Protein 1PZM (pdb70)

Structure (mmCIF, N/CA/C/O backbone):
data_1PZM
#
_entry.id   1PZM
#
_cell.length_a   58.104
_cell.length_b   85.443
_cell.length_c   87.598
_cell.angle_alpha   90.00
_cell.angle_beta   90.00
_cell.angle_gamma   90.00
#
_symmetry.space_group_name_H-M   'P 21 21 21'
#
loop_
_entity.id
_entity.type
_entity.pdbx_description
1 polymer 'hypoxanthine-guanine phosphoribosyltransferase'
2 non-polymer "GUANOSINE-5'-MONOPHOSPHATE"
3 water water
#
loop_
_atom_site.group_PDB
_atom_site.id
_atom_site.type_symbol
_atom_site.label_atom_id
_atom_site.label_alt_id
_atom_site.label_comp_id
_atom_site.label_asym_id
_atom_site.label_entity_id
_atom_site.label_seq_id
_atom_site.pdbx_PDB_ins_code
_atom_site.Cartn_x
_atom_site.Cartn_y
_atom_site.Cartn_z
_atom_site.occupancy
_atom_site.B_iso_or_equiv
_atom_site.auth_seq_id
_atom_site.auth_comp_id
_atom_site.auth_asym_id
_atom_site.auth_atom_id
_atom_site.pdbx_PDB_model_num
ATOM 1 N N . TYR A 1 20 ? -20.084 41.350 24.808 1.00 57.82 20 TYR A N 1
ATOM 2 C CA . TYR A 1 20 ? -19.577 41.441 26.207 1.00 57.34 20 TYR A CA 1
ATOM 3 C C . TYR A 1 20 ? -20.661 42.129 27.116 1.00 58.96 20 TYR A C 1
ATOM 4 O O . TYR A 1 20 ? -20.822 43.340 27.048 1.00 60.44 20 TYR A O 1
ATOM 13 N N . PRO A 1 21 ? -21.426 41.364 27.922 1.00 60.27 21 PRO A N 1
ATOM 14 C CA . PRO A 1 21 ? -22.627 41.892 28.633 1.00 61.75 21 PRO A CA 1
ATOM 15 C C . PRO A 1 21 ? -22.509 43.097 29.641 1.00 61.77 21 PRO A C 1
ATOM 16 O O . PRO A 1 21 ? -23.476 43.861 29.775 1.00 62.74 21 PRO A O 1
ATOM 20 N N . MET A 1 22 ? -21.372 43.235 30.326 1.00 59.98 22 MET A N 1
ATOM 21 C CA . MET A 1 22 ? -21.118 44.290 31.303 1.00 59.81 22 MET A CA 1
ATOM 22 C C . MET A 1 22 ? -20.588 45.593 30.665 1.00 59.15 22 MET A C 1
ATOM 23 O O . MET A 1 22 ? -20.511 46.641 31.328 1.00 59.71 22 MET A O 1
ATOM 28 N N . SER A 1 23 ? -20.220 45.532 29.384 1.00 57.49 23 SER A N 1
ATOM 29 C CA . SER A 1 23 ? -19.639 46.704 28.706 1.00 56.11 23 SER A CA 1
ATOM 30 C C . SER A 1 23 ? -20.632 47.705 28.112 1.00 55.60 23 SER A C 1
ATOM 31 O O . SER A 1 23 ? -21.384 47.353 27.202 1.00 56.46 23 SER A O 1
ATOM 34 N N . ALA A 1 24 ? -20.580 48.955 28.560 1.00 54.13 24 ALA A N 1
ATOM 35 C CA . ALA A 1 24 ? -21.351 50.038 27.919 1.00 53.21 24 ALA A CA 1
ATOM 36 C C . ALA A 1 24 ? -20.920 50.220 26.456 1.00 50.71 24 ALA A C 1
ATOM 37 O O . ALA A 1 24 ? -21.748 50.520 25.589 1.00 51.59 24 ALA A O 1
ATOM 39 N N . ARG A 1 25 ? -19.624 50.026 26.188 1.00 46.32 25 ARG A N 1
ATOM 40 C CA . ARG A 1 25 ? -19.105 50.144 24.828 1.00 42.22 25 ARG A CA 1
ATOM 41 C C . ARG A 1 25 ? -17.685 49.673 24.705 1.00 37.46 25 ARG A C 1
ATOM 42 O O . ARG A 1 25 ? -16.892 49.786 25.623 1.00 35.18 25 ARG A O 1
ATOM 50 N N . THR A 1 26 ? -17.388 49.142 23.530 1.00 34.64 26 THR A N 1
ATOM 51 C CA . THR A 1 26 ? -16.050 48.762 23.157 1.00 31.06 26 THR A CA 1
ATOM 52 C C . THR A 1 26 ? -15.298 50.036 22.889 1.00 29.83 26 THR A C 1
ATOM 53 O O . THR A 1 26 ? -15.749 50.839 22.071 1.00 30.06 26 THR A O 1
ATOM 57 N N . LEU A 1 27 ? -14.166 50.219 23.564 1.00 26.05 27 LEU A N 1
ATOM 58 C CA . LEU A 1 27 ? -13.377 51.419 23.396 1.00 25.53 27 LEU A CA 1
ATOM 59 C C . LEU A 1 27 ? -12.308 51.116 22.320 1.00 25.41 27 LEU A C 1
ATOM 60 O O . LEU A 1 27 ? -12.157 51.888 21.384 1.00 22.57 27 LEU A O 1
ATOM 65 N N . VAL A 1 28 ? -11.617 49.955 22.433 1.00 23.28 28 VAL A N 1
ATOM 66 C CA . VAL A 1 28 ? -10.573 49.598 21.468 1.00 22.33 28 VAL A CA 1
ATOM 67 C C . VAL A 1 28 ? -10.663 48.097 21.241 1.00 23.50 28 VAL A C 1
ATOM 68 O O . VAL A 1 28 ? -10.685 47.341 22.223 1.00 20.51 28 VAL A O 1
ATOM 72 N N . THR A 1 29 ? -10.723 47.671 19.965 1.00 21.71 29 THR A N 1
ATOM 73 C CA . THR A 1 29 ? -10.792 46.273 19.711 1.00 24.00 29 THR A CA 1
ATOM 74 C C . THR A 1 29 ? -9.391 45.700 19.845 1.00 22.68 29 THR A C 1
ATOM 75 O O . THR A 1 29 ? -8.339 46.430 19.775 1.00 21.72 29 THR A O 1
ATOM 79 N N . GLN A 1 30 ? -9.408 44.410 20.073 1.00 20.27 30 GLN A N 1
ATOM 80 C CA . GLN A 1 30 ? -8.203 43.590 20.026 1.00 21.06 30 GLN A CA 1
ATOM 81 C C . GLN A 1 30 ? -7.281 43.877 18.782 1.00 20.94 30 GLN A C 1
ATOM 82 O O . GLN A 1 30 ? -6.035 44.104 18.920 1.00 18.65 30 GLN A O 1
ATOM 88 N N . GLU A 1 31 ? -7.904 43.879 17.599 1.00 20.20 31 GLU A N 1
ATOM 89 C CA . GLU A 1 31 ? -7.191 44.148 16.338 1.00 21.46 31 GLU A CA 1
ATOM 90 C C . GLU A 1 31 ? -6.504 45.530 16.392 1.00 22.34 31 GLU A C 1
ATOM 91 O O . GLU A 1 31 ? -5.363 45.702 15.924 1.00 23.53 31 GLU A O 1
ATOM 98 N N . GLN A 1 32 ? -7.234 46.531 16.895 1.00 22.07 32 GLN A N 1
ATOM 99 C CA . GLN A 1 32 ? -6.720 47.906 16.945 1.00 21.90 32 GLN A CA 1
ATOM 100 C C . GLN A 1 32 ? -5.557 47.972 17.970 1.00 20.20 32 GLN A C 1
ATOM 101 O O . GLN A 1 32 ? -4.584 48.727 17.783 1.00 21.11 32 GLN A O 1
ATOM 107 N N . VAL A 1 33 ? -5.685 47.235 19.075 1.00 19.50 33 VAL A N 1
ATOM 108 C CA . VAL A 1 33 ? -4.607 47.211 20.110 1.00 18.35 33 VAL A CA 1
ATOM 109 C C . VAL A 1 33 ? -3.364 46.568 19.465 1.00 18.56 33 VAL A C 1
ATOM 110 O O . VAL A 1 33 ? -2.235 47.087 19.543 1.00 18.40 33 VAL A O 1
ATOM 114 N N . TRP A 1 34 ? -3.582 45.458 18.766 1.00 17.51 34 TRP A N 1
ATOM 115 C CA . TRP A 1 34 ? -2.480 44.845 18.081 1.00 18.38 34 TRP A CA 1
ATOM 116 C C . TRP A 1 34 ? -1.800 45.696 17.002 1.00 19.98 34 TRP A C 1
ATOM 117 O O . TRP A 1 34 ? -0.569 45.754 16.983 1.00 20.22 34 TRP A O 1
ATOM 128 N N . ALA A 1 35 ? -2.577 46.353 16.144 1.00 18.46 35 ALA A N 1
ATOM 129 C CA . ALA A 1 35 ? -1.995 47.263 15.179 1.00 20.93 35 ALA A CA 1
ATOM 130 C C . ALA A 1 35 ? -1.191 48.420 15.834 1.00 20.85 35 ALA A C 1
ATOM 131 O O . ALA A 1 35 ? -0.091 48.719 15.356 1.00 20.71 35 ALA A O 1
ATOM 133 N N . ALA A 1 36 ? -1.690 49.035 16.915 1.00 20.28 36 ALA A N 1
ATOM 134 C CA . ALA A 1 36 ? -0.951 50.147 17.553 1.00 22.80 36 ALA A CA 1
ATOM 135 C C . ALA A 1 36 ? 0.341 49.585 18.259 1.00 22.13 36 ALA A C 1
ATOM 136 O O . ALA A 1 36 ? 1.410 50.214 18.269 1.00 21.57 36 ALA A O 1
ATOM 138 N N . THR A 1 37 ? 0.234 48.391 18.812 1.00 20.94 37 THR A N 1
ATOM 139 C CA . THR A 1 37 ? 1.349 47.822 19.533 1.00 20.67 37 THR A CA 1
ATOM 140 C C . THR A 1 37 ? 2.456 47.401 18.573 1.00 21.53 37 THR A C 1
ATOM 141 O O . THR A 1 37 ? 3.639 47.578 18.898 1.00 22.37 37 THR A O 1
ATOM 145 N N . ALA A 1 38 ? 2.097 46.821 17.425 1.00 21.72 38 ALA A N 1
ATOM 146 C CA . ALA A 1 38 ? 3.073 46.520 16.347 1.00 22.71 38 ALA A CA 1
ATOM 147 C C . ALA A 1 38 ? 3.878 47.733 15.885 1.00 24.65 38 ALA A C 1
ATOM 148 O O . ALA A 1 38 ? 5.109 47.647 15.685 1.00 25.79 38 ALA A O 1
ATOM 150 N N . LYS A 1 39 ? 3.183 48.860 15.685 1.00 25.54 39 LYS A N 1
ATOM 151 C CA . LYS A 1 39 ? 3.819 50.136 15.280 1.00 26.93 39 LYS A CA 1
ATOM 152 C C . LYS A 1 39 ? 4.732 50.620 16.395 1.00 26.54 39 LYS A C 1
ATOM 153 O O . LYS A 1 39 ? 5.859 51.056 16.135 1.00 26.56 39 LYS A O 1
ATOM 159 N N . CYS A 1 40 ? 4.274 50.488 17.651 1.00 25.94 40 CYS A N 1
ATOM 160 C CA . CYS A 1 40 ? 5.084 51.005 18.771 1.00 26.77 40 CYS A CA 1
ATOM 161 C C . CYS A 1 40 ? 6.343 50.118 18.884 1.00 26.21 40 CYS A C 1
ATOM 162 O O . CYS A 1 40 ? 7.446 50.604 19.081 1.00 26.28 40 CYS A O 1
ATOM 165 N N . ALA A 1 41 ? 6.178 48.813 18.715 1.00 25.24 41 ALA A N 1
ATOM 166 C CA . ALA A 1 41 ? 7.333 47.892 18.707 1.00 25.58 41 ALA A CA 1
ATOM 167 C C . ALA A 1 41 ? 8.378 48.293 17.603 1.00 26.91 41 ALA A C 1
ATOM 168 O O . ALA A 1 41 ? 9.598 48.211 17.835 1.00 25.98 41 ALA A O 1
ATOM 170 N N . LYS A 1 42 ? 7.912 48.715 16.414 1.00 27.51 42 LYS A N 1
ATOM 171 C CA . LYS A 1 42 ? 8.861 49.162 15.408 1.00 30.23 42 LYS A CA 1
ATOM 172 C C . LYS A 1 42 ? 9.607 50.435 15.856 1.00 31.06 42 LYS A C 1
ATOM 173 O O . LYS A 1 42 ? 10.802 50.626 15.541 1.00 32.14 42 LYS A O 1
ATOM 179 N N . LYS A 1 43 ? 8.896 51.320 16.547 1.00 30.58 43 LYS A N 1
ATOM 180 C CA . LYS A 1 43 ? 9.524 52.519 17.114 1.00 32.44 43 LYS A CA 1
ATOM 181 C C . LYS A 1 43 ? 10.627 52.133 18.140 1.00 31.71 43 LYS A C 1
ATOM 182 O O . LYS A 1 43 ? 11.768 52.577 18.033 1.00 32.60 43 LYS A O 1
ATOM 188 N N . ILE A 1 44 ? 10.275 51.295 19.119 1.00 29.54 44 ILE A N 1
ATOM 189 C CA . ILE A 1 44 ? 11.225 50.805 20.148 1.00 28.55 44 ILE A CA 1
ATOM 190 C C . ILE A 1 44 ? 12.513 50.264 19.523 1.00 29.31 44 ILE A C 1
ATOM 191 O O . ILE A 1 44 ? 13.619 50.622 19.930 1.00 30.15 44 ILE A O 1
ATOM 196 N N . ALA A 1 45 ? 12.343 49.428 18.507 1.00 28.42 45 ALA A N 1
ATOM 197 C CA . ALA A 1 45 ? 13.448 48.796 17.818 1.00 30.59 45 ALA A CA 1
ATOM 198 C C . ALA A 1 45 ? 14.328 49.885 17.236 1.00 32.10 45 ALA A C 1
ATOM 199 O O . ALA A 1 45 ? 15.549 49.801 17.308 1.00 33.56 45 ALA A O 1
ATOM 201 N N . ALA A 1 46 ? 13.703 50.920 16.690 1.00 32.35 46 ALA A N 1
ATOM 202 C CA . ALA A 1 46 ? 14.476 51.929 15.966 1.00 35.11 46 ALA A CA 1
ATOM 203 C C . ALA A 1 46 ? 15.211 52.747 17.014 1.00 36.26 46 ALA A C 1
ATOM 204 O O . ALA A 1 46 ? 16.382 53.092 16.826 1.00 37.90 46 ALA A O 1
ATOM 206 N N . ASP A 1 47 ? 14.528 53.013 18.133 1.00 35.19 47 ASP A N 1
ATOM 207 C CA . ASP A 1 47 ? 15.093 53.820 19.185 1.00 36.17 47 ASP A CA 1
ATOM 208 C C . ASP A 1 47 ? 16.222 53.062 19.878 1.00 37.34 47 ASP A C 1
ATOM 209 O O . ASP A 1 47 ? 17.098 53.671 20.469 1.00 39.20 47 ASP A O 1
ATOM 214 N N . TYR A 1 48 ? 16.236 51.745 19.806 1.00 37.18 48 TYR A N 1
ATOM 215 C CA . TYR A 1 48 ? 17.263 51.003 20.541 1.00 38.83 48 TYR A CA 1
ATOM 216 C C . TYR A 1 48 ? 18.393 50.449 19.659 1.00 41.50 48 TYR A C 1
ATOM 217 O O . TYR A 1 48 ? 19.319 49.785 20.165 1.00 42.65 48 TYR A O 1
ATOM 226 N N . LYS A 1 49 ? 18.277 50.645 18.349 1.00 43.01 49 LYS A N 1
ATOM 227 C CA . LYS A 1 49 ? 19.267 50.119 17.381 1.00 46.80 49 LYS A CA 1
ATOM 228 C C . LYS A 1 49 ? 20.731 50.453 17.733 1.00 49.00 49 LYS A C 1
ATOM 229 O O . LYS A 1 49 ? 21.611 49.591 17.620 1.00 49.36 49 LYS A O 1
ATOM 233 N N . ASP A 1 50 ? 20.979 51.689 18.170 1.00 49.90 50 ASP A N 1
ATOM 234 C CA . ASP A 1 50 ? 22.328 52.107 18.533 1.00 53.08 50 ASP A CA 1
ATOM 235 C C . ASP A 1 50 ? 22.826 51.527 19.858 1.00 53.63 50 ASP A C 1
ATOM 236 O O . ASP A 1 50 ? 23.972 51.763 20.235 1.00 54.95 50 ASP A O 1
ATOM 241 N N . PHE A 1 51 ? 21.972 50.799 20.576 1.00 52.52 51 PHE A N 1
ATOM 242 C CA . PHE A 1 51 ? 22.380 50.172 21.842 1.00 53.14 51 PHE A CA 1
ATOM 243 C C . PHE A 1 51 ? 23.011 48.804 21.687 1.00 53.18 51 PHE A C 1
ATOM 244 O O . PHE A 1 51 ? 23.539 48.234 22.654 1.00 53.62 51 PHE A O 1
ATOM 252 N N . HIS A 1 52 ? 22.955 48.265 20.475 1.00 52.53 52 HIS A N 1
ATOM 253 C CA . HIS A 1 52 ? 23.618 46.998 20.190 1.00 53.24 52 HIS A CA 1
ATOM 254 C C . HIS A 1 52 ? 23.111 45.813 21.022 1.00 51.19 52 HIS A C 1
ATOM 255 O O . HIS A 1 52 ? 23.911 44.917 21.361 1.00 52.85 52 HIS A O 1
ATOM 262 N N . LEU A 1 53 ? 21.814 45.792 21.333 1.00 46.96 53 LEU A N 1
ATOM 263 C CA . LEU A 1 53 ? 21.251 44.741 22.179 1.00 44.60 53 LEU A CA 1
ATOM 264 C C . LEU A 1 53 ? 21.473 43.341 21.629 1.00 44.58 53 LEU A C 1
ATOM 265 O O . LEU A 1 53 ? 21.287 43.095 20.433 1.00 44.60 53 LEU A O 1
ATOM 270 N N . THR A 1 54 ? 21.857 42.430 22.520 1.00 44.34 54 THR A N 1
ATOM 271 C CA . THR A 1 54 ? 21.970 41.000 22.220 1.00 44.49 54 THR A CA 1
ATOM 272 C C . THR A 1 54 ? 21.250 40.203 23.327 1.00 43.29 54 THR A C 1
ATOM 273 O O . THR A 1 54 ? 20.688 40.799 24.251 1.00 42.18 54 THR A O 1
ATOM 277 N N . ALA A 1 55 ? 21.286 38.871 23.257 1.00 43.66 55 ALA A N 1
ATOM 278 C CA . ALA A 1 55 ? 20.783 38.020 24.347 1.00 43.16 55 ALA A CA 1
ATOM 279 C C . ALA A 1 55 ? 21.458 38.310 25.692 1.00 44.89 55 ALA A C 1
ATOM 280 O O . ALA A 1 55 ? 20.821 38.190 26.731 1.00 45.36 55 ALA A O 1
ATOM 282 N N . ASP A 1 56 ? 22.743 38.680 25.700 1.00 47.20 56 ASP A N 1
ATOM 283 C CA . ASP A 1 56 ? 23.425 39.014 26.971 1.00 48.44 56 ASP A CA 1
ATOM 284 C C . ASP A 1 56 ? 23.185 40.422 27.467 1.00 47.10 56 ASP A C 1
ATOM 285 O O . ASP A 1 56 ? 23.507 40.741 28.609 1.00 47.75 56 ASP A O 1
ATOM 290 N N . ASN A 1 57 ? 22.674 41.272 26.584 1.00 45.22 57 ASN A N 1
ATOM 291 C CA . ASN A 1 57 ? 22.399 42.675 26.895 1.00 43.87 57 ASN A CA 1
ATOM 292 C C . ASN A 1 57 ? 21.095 43.041 26.182 1.00 40.50 57 ASN A C 1
ATOM 293 O O . ASN A 1 57 ? 21.091 43.768 25.187 1.00 40.98 57 ASN A O 1
ATOM 298 N N . PRO A 1 58 ? 19.989 42.472 26.665 1.00 37.10 58 PRO A N 1
ATOM 299 C CA . PRO A 1 58 ? 18.690 42.576 25.986 1.00 34.13 58 PRO A CA 1
ATOM 300 C C . PRO A 1 58 ? 17.877 43.751 26.494 1.00 32.06 58 PRO A C 1
ATOM 301 O O . PRO A 1 58 ? 18.370 44.448 27.355 1.00 32.41 58 PRO A O 1
ATOM 305 N N . LEU A 1 59 ? 16.673 43.965 25.955 1.00 30.98 59 LEU A N 1
ATOM 306 C CA . LEU A 1 59 ? 15.660 44.835 26.589 1.00 28.75 59 LEU A CA 1
ATOM 307 C C . LEU A 1 59 ? 14.924 44.011 27.604 1.00 28.24 59 LEU A C 1
ATOM 308 O O . LEU A 1 59 ? 14.315 42.976 27.253 1.00 25.69 59 LEU A O 1
ATOM 313 N N . TYR A 1 60 ? 15.000 44.453 28.851 1.00 27.78 60 TYR A N 1
ATOM 314 C CA . TYR A 1 60 ? 14.250 43.833 29.919 1.00 28.95 60 TYR A CA 1
ATOM 315 C C . TYR A 1 60 ? 12.883 44.447 29.970 1.00 27.67 60 TYR A C 1
ATOM 316 O O . TYR A 1 60 ? 12.769 45.658 30.232 1.00 26.15 60 TYR A O 1
ATOM 325 N N . LEU A 1 61 ? 11.853 43.620 29.779 1.00 25.38 61 LEU A N 1
ATOM 326 C CA . LEU A 1 61 ? 10.476 44.111 29.949 1.00 24.75 61 LEU A CA 1
ATOM 327 C C . LEU A 1 61 ? 10.099 43.810 31.397 1.00 25.52 61 LEU A C 1
ATOM 328 O O . LEU A 1 61 ? 10.150 42.633 31.823 1.00 23.85 61 LEU A O 1
ATOM 333 N N . LEU A 1 62 ? 9.761 44.866 32.143 1.00 24.34 62 LEU A N 1
ATOM 334 C CA . LEU A 1 62 ? 9.330 44.768 33.536 1.00 25.91 62 LEU A CA 1
ATOM 335 C C . LEU A 1 62 ? 7.803 44.846 33.611 1.00 25.46 62 LEU A C 1
ATOM 336 O O . LEU A 1 62 ? 7.200 45.970 33.559 1.00 22.62 62 LEU A O 1
ATOM 341 N N . CYS A 1 63 ? 7.180 43.659 33.703 1.00 23.92 63 CYS A N 1
ATOM 342 C CA . CYS A 1 63 ? 5.720 43.581 33.647 1.00 24.23 63 CYS A CA 1
ATOM 343 C C . CYS A 1 63 ? 5.061 43.935 35.004 1.00 24.65 63 CYS A C 1
ATOM 344 O O . CYS A 1 63 ? 5.320 43.289 36.019 1.00 24.83 63 CYS A O 1
ATOM 347 N N . VAL A 1 64 ? 4.247 44.993 35.023 1.00 24.49 64 VAL A N 1
ATOM 348 C CA . VAL A 1 64 ? 3.622 45.410 36.268 1.00 24.16 64 VAL A CA 1
ATOM 349 C C . VAL A 1 64 ? 2.343 44.596 36.468 1.00 23.65 64 VAL A C 1
ATOM 350 O O . VAL A 1 64 ? 1.333 44.848 35.838 1.00 23.56 64 VAL A O 1
ATOM 354 N N . LEU A 1 65 ? 2.404 43.577 37.320 1.00 23.49 65 LEU A N 1
ATOM 355 C CA . LEU A 1 65 ? 1.257 42.760 37.662 1.00 24.70 65 LEU A CA 1
ATOM 356 C C . LEU A 1 65 ? 0.163 43.508 38.468 1.00 25.39 65 LEU A C 1
ATOM 357 O O . LEU A 1 65 ? 0.487 44.386 39.270 1.00 26.24 65 LEU A O 1
ATOM 362 N N . LYS A 1 66 ? -1.116 43.161 38.299 1.00 25.61 66 LYS A N 1
ATOM 363 C CA . LYS A 1 66 ? -1.613 42.023 37.477 1.00 25.07 66 LYS A CA 1
ATOM 364 C C . LYS A 1 66 ? -1.884 42.442 36.074 1.00 24.05 66 LYS A C 1
ATOM 365 O O . LYS A 1 66 ? -1.719 41.683 35.149 1.00 23.65 66 LYS A O 1
ATOM 371 N N . GLY A 1 67 ? -2.346 43.680 35.937 1.00 24.84 67 GLY A N 1
ATOM 372 C CA . GLY A 1 67 ? -3.025 44.132 34.730 1.00 23.06 67 GLY A CA 1
ATOM 373 C C . GLY A 1 67 ? -2.214 44.141 33.470 1.00 24.27 67 GLY A C 1
ATOM 374 O O . GLY A 1 67 ? -2.799 44.091 32.376 1.00 26.55 67 GLY A O 1
ATOM 375 N N . SER A 1 68 ? -0.894 44.248 33.574 1.00 22.74 68 SER A N 1
ATOM 376 C CA . SER A 1 68 ? -0.080 44.371 32.364 1.00 23.27 68 SER A CA 1
ATOM 377 C C . SER A 1 68 ? 0.254 43.019 31.756 1.00 21.18 68 SER A C 1
ATOM 378 O O . SER A 1 68 ? 0.934 42.976 30.737 1.00 19.30 68 SER A O 1
ATOM 381 N N . PHE A 1 69 ? -0.182 41.921 32.385 1.00 20.47 69 PHE A N 1
ATOM 382 C CA . PHE A 1 69 ? 0.250 40.625 31.831 1.00 20.89 69 PHE A CA 1
ATOM 383 C C . PHE A 1 69 ? -0.140 40.313 30.390 1.00 19.80 69 PHE A C 1
ATOM 384 O O . PHE A 1 69 ? 0.662 39.674 29.654 1.00 21.31 69 PHE A O 1
ATOM 392 N N . ILE A 1 70 ? -1.348 40.663 29.972 1.00 18.14 70 ILE A N 1
ATOM 393 C CA . ILE A 1 70 ? -1.680 40.411 28.558 1.00 19.08 70 ILE A CA 1
ATOM 394 C C . ILE A 1 70 ? -0.910 41.284 27.556 1.00 19.64 70 ILE A C 1
ATOM 395 O O . ILE A 1 70 ? -0.356 40.782 26.573 1.00 18.88 70 ILE A O 1
ATOM 400 N N . PHE A 1 71 ? -0.828 42.576 27.864 1.00 18.96 71 PHE A N 1
ATOM 401 C CA . PHE A 1 71 ? -0.091 43.539 27.047 1.00 18.92 71 PHE A CA 1
ATOM 402 C C . PHE A 1 71 ? 1.363 43.107 26.943 1.00 19.07 71 PHE A C 1
ATOM 403 O O . PHE A 1 71 ? 1.941 43.166 25.867 1.00 19.28 71 PHE A O 1
ATOM 411 N N . THR A 1 72 ? 1.951 42.680 28.075 1.00 18.32 72 THR A N 1
ATOM 412 C CA . THR A 1 72 ? 3.324 42.203 28.077 1.00 20.03 72 THR A CA 1
ATOM 413 C C . THR A 1 72 ? 3.502 40.959 27.118 1.00 20.12 72 THR A C 1
ATOM 414 O O . THR A 1 72 ? 4.461 40.866 26.348 1.00 21.22 72 THR A O 1
ATOM 418 N N . ALA A 1 73 ? 2.607 39.976 27.234 1.00 18.58 73 ALA A N 1
ATOM 419 C CA . ALA A 1 73 ? 2.680 38.770 26.399 1.00 17.41 73 ALA A CA 1
ATOM 420 C C . ALA A 1 73 ? 2.652 39.135 24.933 1.00 17.58 73 ALA A C 1
ATOM 421 O O . ALA A 1 73 ? 3.359 38.513 24.131 1.00 16.94 73 ALA A O 1
ATOM 423 N N . ASP A 1 74 ? 1.789 40.095 24.577 1.00 15.78 74 ASP A N 1
ATOM 424 C CA . ASP A 1 74 ? 1.608 40.448 23.153 1.00 18.06 74 ASP A CA 1
ATOM 425 C C . ASP A 1 74 ? 2.756 41.397 22.688 1.00 18.38 74 ASP A C 1
ATOM 426 O O . ASP A 1 74 ? 3.346 41.206 21.652 1.00 17.91 74 ASP A O 1
ATOM 431 N N . LEU A 1 75 ? 3.094 42.399 23.500 1.00 18.20 75 LEU A N 1
ATOM 432 C CA . LEU A 1 75 ? 4.214 43.295 23.158 1.00 19.03 75 LEU A CA 1
ATOM 433 C C . LEU A 1 75 ? 5.502 42.503 23.009 1.00 20.50 75 LEU A C 1
ATOM 434 O O . LEU A 1 75 ? 6.265 42.789 22.094 1.00 21.22 75 LEU A O 1
ATOM 439 N N . ALA A 1 76 ? 5.763 41.543 23.927 1.00 20.84 76 ALA A N 1
ATOM 440 C CA . ALA A 1 76 ? 6.942 40.674 23.765 1.00 21.84 76 ALA A CA 1
ATOM 441 C C . ALA A 1 76 ? 7.035 40.055 22.365 1.00 21.28 76 ALA A C 1
ATOM 442 O O . ALA A 1 76 ? 8.095 40.069 21.759 1.00 20.50 76 ALA A O 1
ATOM 444 N N . ARG A 1 77 ? 5.923 39.514 21.873 1.00 21.05 77 ARG A N 1
ATOM 445 C CA . ARG A 1 77 ? 5.889 38.902 20.539 1.00 20.36 77 ARG A CA 1
ATOM 446 C C . ARG A 1 77 ? 6.019 39.880 19.345 1.00 22.06 77 ARG A C 1
ATOM 447 O O . ARG A 1 77 ? 6.690 39.592 18.384 1.00 22.44 77 ARG A O 1
ATOM 455 N N . PHE A 1 78 ? 5.415 41.047 19.423 1.00 21.91 78 PHE A N 1
ATOM 456 C CA . PHE A 1 78 ? 5.706 42.114 18.459 1.00 23.40 78 PHE A CA 1
ATOM 457 C C . PHE A 1 78 ? 7.181 42.568 18.429 1.00 24.19 78 PHE A C 1
ATOM 458 O O . PHE A 1 78 ? 7.743 42.860 17.354 1.00 25.47 78 PHE A O 1
ATOM 466 N N . LEU A 1 79 ? 7.802 42.633 19.598 1.00 23.54 79 LEU A N 1
ATOM 467 C CA . LEU A 1 79 ? 9.239 42.920 19.676 1.00 24.46 79 LEU A CA 1
ATOM 468 C C . LEU A 1 79 ? 10.094 41.785 19.034 1.00 25.63 79 LEU A C 1
ATOM 469 O O . LEU A 1 79 ? 11.067 42.054 18.283 1.00 27.11 79 LEU A O 1
ATOM 474 N N . ALA A 1 80 ? 9.672 40.538 19.237 1.00 22.84 80 ALA A N 1
ATOM 475 C CA . ALA A 1 80 ? 10.279 39.429 18.512 1.00 24.57 80 ALA A CA 1
ATOM 476 C C . ALA A 1 80 ? 10.176 39.643 17.001 1.00 25.95 80 ALA A C 1
ATOM 477 O O . ALA A 1 80 ? 11.161 39.408 16.283 1.00 26.84 80 ALA A O 1
ATOM 479 N N . ASP A 1 81 ? 9.007 40.061 16.512 1.00 26.39 81 ASP A N 1
ATOM 480 C CA . ASP A 1 81 ? 8.849 40.374 15.056 1.00 28.49 81 ASP A CA 1
ATOM 481 C C . ASP A 1 81 ? 9.867 41.426 14.553 1.00 30.27 81 ASP A C 1
ATOM 482 O O . ASP A 1 81 ? 10.271 41.421 13.355 1.00 30.22 81 ASP A O 1
ATOM 487 N N . GLU A 1 82 ? 10.262 42.317 15.467 1.00 29.96 82 GLU A N 1
ATOM 488 C CA . GLU A 1 82 ? 11.201 43.375 15.114 1.00 31.27 82 GLU A CA 1
ATOM 489 C C . GLU A 1 82 ? 12.661 42.992 15.427 1.00 32.32 82 GLU A C 1
ATOM 490 O O . GLU A 1 82 ? 13.553 43.808 15.277 1.00 34.18 82 GLU A O 1
ATOM 496 N N . GLY A 1 83 ? 12.903 41.743 15.837 1.00 32.65 83 GLY A N 1
ATOM 497 C CA . GLY A 1 83 ? 14.243 41.289 16.197 1.00 32.87 83 GLY A CA 1
ATOM 498 C C . GLY A 1 83 ? 14.867 41.920 17.445 1.00 32.72 83 GLY A C 1
ATOM 499 O O . GLY A 1 83 ? 16.088 41.956 17.571 1.00 33.90 83 GLY A O 1
ATOM 500 N N . VAL A 1 84 ? 14.052 42.461 18.352 1.00 29.71 84 VAL A N 1
ATOM 501 C CA . VAL A 1 84 ? 14.587 42.997 19.584 1.00 28.73 84 VAL A CA 1
ATOM 502 C C . VAL A 1 84 ? 14.682 41.861 20.604 1.00 29.50 84 VAL A C 1
ATOM 503 O O . VAL A 1 84 ? 13.641 41.297 20.969 1.00 28.42 84 VAL A O 1
ATOM 507 N N . PRO A 1 85 ? 15.885 41.534 21.105 1.00 30.41 85 PRO A N 1
ATOM 508 C CA . PRO A 1 85 ? 16.008 40.409 22.022 1.00 30.93 85 PRO A CA 1
ATOM 509 C C . PRO A 1 85 ? 15.432 40.845 23.355 1.00 30.64 85 PRO A C 1
ATOM 510 O O . PRO A 1 85 ? 15.725 41.973 23.768 1.00 30.96 85 PRO A O 1
ATOM 514 N N . VAL A 1 86 ? 14.623 39.994 24.000 1.00 29.29 86 VAL A N 1
ATOM 515 C CA . VAL A 1 86 ? 14.092 40.385 25.306 1.00 28.04 86 VAL A CA 1
ATOM 516 C C . VAL A 1 86 ? 14.256 39.387 26.417 1.00 27.84 86 VAL A C 1
ATOM 517 O O . VAL A 1 86 ? 14.382 38.180 26.157 1.00 27.55 86 VAL A O 1
ATOM 521 N N . LYS A 1 87 ? 14.256 39.906 27.649 1.00 27.39 87 LYS A N 1
ATOM 522 C CA . LYS A 1 87 ? 14.063 39.084 28.881 1.00 27.01 87 LYS A CA 1
ATOM 523 C C . LYS A 1 87 ? 12.906 39.711 29.660 1.00 26.42 87 LYS A C 1
ATOM 524 O O . LYS A 1 87 ? 12.583 40.903 29.465 1.00 25.00 87 LYS A O 1
ATOM 530 N N . VAL A 1 88 ? 12.268 38.927 30.510 1.00 25.55 88 VAL A N 1
ATOM 531 C CA . VAL A 1 88 ? 11.020 39.357 31.123 1.00 26.00 88 VAL A CA 1
ATOM 532 C C . VAL A 1 88 ? 11.153 39.230 32.622 1.00 27.93 88 VAL A C 1
ATOM 533 O O . VAL A 1 88 ? 11.732 38.243 33.138 1.00 27.01 88 VAL A O 1
ATOM 537 N N . GLU A 1 89 ? 10.701 40.272 33.314 1.00 28.24 89 GLU A N 1
ATOM 538 C CA . GLU A 1 89 ? 10.647 40.292 34.791 1.00 30.16 89 GLU A CA 1
ATOM 539 C C . GLU A 1 89 ? 9.228 40.669 35.177 1.00 29.32 89 GLU A C 1
ATOM 540 O O . GLU A 1 89 ? 8.516 41.344 34.416 1.00 28.65 89 GLU A O 1
ATOM 546 N N . PHE A 1 90 ? 8.828 40.206 36.343 1.00 29.73 90 PHE A N 1
ATOM 547 C CA . PHE A 1 90 ? 7.504 40.461 36.863 1.00 30.05 90 PHE A CA 1
ATOM 548 C C . PHE A 1 90 ? 7.584 41.236 38.193 1.00 32.65 90 PHE A C 1
ATOM 549 O O . PHE A 1 90 ? 8.227 40.819 39.143 1.00 32.96 90 PHE A O 1
ATOM 557 N N . ILE A 1 91 ? 6.923 42.378 38.241 1.00 34.64 91 ILE A N 1
ATOM 558 C CA . ILE A 1 91 ? 6.923 43.143 39.457 1.00 39.55 91 ILE A CA 1
ATOM 559 C C . ILE A 1 91 ? 5.510 43.327 40.041 1.00 42.52 91 ILE A C 1
ATOM 560 O O . ILE A 1 91 ? 4.504 43.230 39.352 1.00 39.66 91 ILE A O 1
ATOM 565 N N . CYS A 1 92 ? 5.453 43.614 41.328 1.00 48.44 92 CYS A N 1
ATOM 566 C CA . CYS A 1 92 ? 4.186 43.724 42.052 1.00 54.05 92 CYS A CA 1
ATOM 567 C C . CYS A 1 92 ? 4.345 44.664 43.283 1.00 57.76 92 CYS A C 1
ATOM 568 O O . CYS A 1 92 ? 5.057 44.326 44.247 1.00 59.09 92 CYS A O 1
ATOM 571 N N . ALA A 1 93 ? 3.709 45.849 43.189 1.00 60.36 93 ALA A N 1
ATOM 572 C CA . ALA A 1 93 ? 3.634 46.883 44.230 1.00 64.42 93 ALA A CA 1
ATOM 573 C C . ALA A 1 93 ? 2.240 46.954 44.917 1.00 66.84 93 ALA A C 1
ATOM 574 O O . ALA A 1 93 ? 2.139 47.054 46.173 1.00 68.73 93 ALA A O 1
ATOM 576 N N . SER A 1 94 ? 1.176 46.925 44.095 1.00 67.03 94 SER A N 1
ATOM 577 C CA . SER A 1 94 ? -0.208 47.048 44.585 1.00 69.01 94 SER A CA 1
ATOM 578 C C . SER A 1 94 ? -1.101 45.891 44.121 1.00 68.99 94 SER A C 1
ATOM 579 O O . SER A 1 94 ? -1.494 45.844 42.953 1.00 68.80 94 SER A O 1
ATOM 580 N N . MET A 1 108 ? 6.868 47.608 47.708 1.00 73.44 108 MET A N 1
ATOM 581 C CA . MET A 1 108 ? 6.922 46.553 46.702 1.00 71.69 108 MET A CA 1
ATOM 582 C C . MET A 1 108 ? 6.382 45.260 47.258 1.00 70.72 108 MET A C 1
ATOM 583 O O . MET A 1 108 ? 6.084 45.198 48.427 1.00 72.48 108 MET A O 1
ATOM 588 N N . LEU A 1 109 ? 6.221 44.243 46.418 1.00 68.52 109 LEU A N 1
ATOM 589 C CA . LEU A 1 109 ? 5.822 42.905 46.883 1.00 67.56 109 LEU A CA 1
ATOM 590 C C . LEU A 1 109 ? 6.530 41.810 46.080 1.00 65.88 109 LEU A C 1
ATOM 591 O O . LEU A 1 109 ? 6.818 40.723 46.598 1.00 66.21 109 LEU A O 1
ATOM 592 N N . LEU A 1 110 ? 6.777 42.106 44.800 1.00 63.55 110 LEU A N 1
ATOM 593 C CA . LEU A 1 110 ? 7.581 41.243 43.922 1.00 62.11 110 LEU A CA 1
ATOM 594 C C . LEU A 1 110 ? 8.556 42.125 43.124 1.00 61.58 110 LEU A C 1
ATOM 595 O O . LEU A 1 110 ? 8.156 43.005 42.335 1.00 59.88 110 LEU A O 1
ATOM 600 N N . ASP A 1 111 ? 9.838 41.915 43.403 1.00 61.37 111 ASP A N 1
ATOM 601 C CA . ASP A 1 111 ? 10.881 42.676 42.771 1.00 59.99 111 ASP A CA 1
ATOM 602 C C . ASP A 1 111 ? 11.458 41.828 41.656 1.00 58.01 111 ASP A C 1
ATOM 603 O O . ASP A 1 111 ? 11.132 40.640 41.576 1.00 57.15 111 ASP A O 1
ATOM 608 N N . VAL A 1 112 ? 12.271 42.444 40.784 1.00 56.41 112 VAL A N 1
ATOM 609 C CA . VAL A 1 112 ? 13.070 41.717 39.783 1.00 54.41 112 VAL A CA 1
ATOM 610 C C . VAL A 1 112 ? 13.910 40.572 40.387 1.00 55.70 112 VAL A C 1
ATOM 611 O O . VAL A 1 112 ? 14.457 40.697 41.497 1.00 57.39 112 VAL A O 1
ATOM 615 N N . ARG A 1 113 ? 14.022 39.476 39.643 1.00 54.82 113 ARG A N 1
ATOM 616 C CA . ARG A 1 113 ? 14.849 38.338 40.042 1.00 56.03 113 ARG A CA 1
ATOM 617 C C . ARG A 1 113 ? 16.288 38.524 39.534 1.00 57.14 113 ARG A C 1
ATOM 618 O O . ARG A 1 113 ? 17.248 38.272 40.284 1.00 58.85 113 ARG A O 1
ATOM 619 N N . ASP A 1 114 ? 16.417 38.931 38.257 1.00 55.50 114 ASP A N 1
ATOM 620 C CA . ASP A 1 114 ? 17.700 39.279 37.628 1.00 56.18 114 ASP A CA 1
ATOM 621 C C . ASP A 1 114 ? 18.149 40.637 38.177 1.00 56.32 114 ASP A C 1
ATOM 622 O O . ASP A 1 114 ? 17.298 41.517 38.395 1.00 55.31 114 ASP A O 1
ATOM 627 N N . SER A 1 115 ? 19.462 40.813 38.398 1.00 56.61 115 SER A N 1
ATOM 628 C CA . SER A 1 115 ? 20.023 42.163 38.588 1.00 55.77 115 SER A CA 1
ATOM 629 C C . SER A 1 115 ? 19.793 42.970 37.308 1.00 53.27 115 SER A C 1
ATOM 630 O O . SER A 1 115 ? 19.991 42.462 36.192 1.00 52.79 115 SER A O 1
ATOM 633 N N . VAL A 1 116 ? 19.355 44.209 37.455 1.00 50.77 116 VAL A N 1
ATOM 634 C CA . VAL A 1 116 ? 19.201 45.036 36.286 1.00 48.45 116 VAL A CA 1
ATOM 635 C C . VAL A 1 116 ? 20.153 46.239 36.306 1.00 49.51 116 VAL A C 1
ATOM 636 O O . VAL A 1 116 ? 19.942 47.222 35.584 1.00 48.74 116 VAL A O 1
ATOM 640 N N . GLU A 1 117 ? 21.181 46.158 37.149 1.00 50.03 117 GLU A N 1
ATOM 641 C CA . GLU A 1 117 ? 22.260 47.127 37.144 1.00 51.49 117 GLU A CA 1
ATOM 642 C C . GLU A 1 117 ? 22.983 47.040 35.821 1.00 51.01 117 GLU A C 1
ATOM 643 O O . GLU A 1 117 ? 23.289 45.939 35.350 1.00 50.39 117 GLU A O 1
ATOM 649 N N . ASN A 1 118 ? 23.232 48.198 35.212 1.00 50.25 118 ASN A N 1
ATOM 650 C CA . ASN A 1 118 ? 23.873 48.253 33.906 1.00 50.08 118 ASN A CA 1
ATOM 651 C C . ASN A 1 118 ? 23.026 47.632 32.757 1.00 46.95 118 ASN A C 1
ATOM 652 O O . ASN A 1 118 ? 23.537 47.451 31.653 1.00 47.56 118 ASN A O 1
ATOM 653 N N . ARG A 1 119 ? 21.748 47.345 33.004 1.00 43.53 119 ARG A N 1
ATOM 654 C CA . ARG A 1 119 ? 20.859 46.758 31.970 1.00 41.58 119 ARG A CA 1
ATOM 655 C C . ARG A 1 119 ? 19.857 47.765 31.412 1.00 39.69 119 ARG A C 1
ATOM 656 O O . ARG A 1 119 ? 19.551 48.785 32.066 1.00 40.20 119 ARG A O 1
ATOM 664 N N . HIS A 1 120 ? 19.349 47.493 30.215 1.00 37.81 120 HIS A N 1
ATOM 665 C CA . HIS A 1 120 ? 18.350 48.362 29.590 1.00 35.89 120 HIS A CA 1
ATOM 666 C C . HIS A 1 120 ? 16.978 47.864 30.012 1.00 34.40 120 HIS A C 1
ATOM 667 O O . HIS A 1 120 ? 16.602 46.711 29.727 1.00 32.14 120 HIS A O 1
ATOM 674 N N . ILE A 1 121 ? 16.256 48.681 30.773 1.00 34.06 121 ILE A N 1
ATOM 675 C CA . ILE A 1 121 ? 14.974 48.199 31.294 1.00 32.10 121 ILE A CA 1
ATOM 676 C C . ILE A 1 121 ? 13.785 49.061 30.859 1.00 31.19 121 ILE A C 1
ATOM 677 O O . ILE A 1 121 ? 13.905 50.271 30.650 1.00 30.04 121 ILE A O 1
ATOM 682 N N . MET A 1 122 ? 12.643 48.397 30.715 1.00 29.85 122 MET A N 1
ATOM 683 C CA . MET A 1 122 ? 11.430 49.038 30.249 1.00 28.87 122 MET A CA 1
ATOM 684 C C . MET A 1 122 ? 10.260 48.609 31.114 1.00 27.85 122 MET A C 1
ATOM 685 O O . MET A 1 122 ? 9.890 47.383 31.158 1.00 25.61 122 MET A O 1
ATOM 690 N N . LEU A 1 123 ? 9.661 49.588 31.794 1.00 24.94 123 LEU A N 1
ATOM 691 C CA . LEU A 1 123 ? 8.486 49.308 32.615 1.00 23.55 123 LEU A CA 1
ATOM 692 C C . LEU A 1 123 ? 7.287 49.212 31.705 1.00 24.01 123 LEU A C 1
ATOM 693 O O . LEU A 1 123 ? 7.078 50.097 30.821 1.00 23.23 123 LEU A O 1
ATOM 698 N N . VAL A 1 124 ? 6.486 48.155 31.918 1.00 23.84 124 VAL A N 1
ATOM 699 C CA . VAL A 1 124 ? 5.375 47.847 31.028 1.00 23.18 124 VAL A CA 1
ATOM 700 C C . VAL A 1 124 ? 4.086 47.960 31.849 1.00 24.09 124 VAL A C 1
ATOM 701 O O . VAL A 1 124 ? 3.886 47.249 32.810 1.00 19.91 124 VAL A O 1
ATOM 705 N N . GLU A 1 125 ? 3.227 48.903 31.461 1.00 25.18 125 GLU A N 1
ATOM 706 C CA . GLU A 1 125 ? 2.018 49.181 32.233 1.00 27.34 125 GLU A CA 1
ATOM 707 C C . GLU A 1 125 ? 0.780 49.058 31.368 1.00 26.78 125 GLU A C 1
ATOM 708 O O . GLU A 1 125 ? 0.798 49.429 30.174 1.00 26.08 125 GLU A O 1
ATOM 714 N N . ASP A 1 126 ? -0.321 48.628 31.971 1.00 26.53 126 ASP A N 1
ATOM 715 C CA . ASP A 1 126 ? -1.566 48.596 31.200 1.00 27.09 126 ASP A CA 1
ATOM 716 C C . ASP A 1 126 ? -2.186 49.993 31.044 1.00 27.10 126 ASP A C 1
ATOM 717 O O . ASP A 1 126 ? -2.558 50.401 29.928 1.00 27.79 126 ASP A O 1
ATOM 722 N N . ILE A 1 127 ? -2.284 50.728 32.13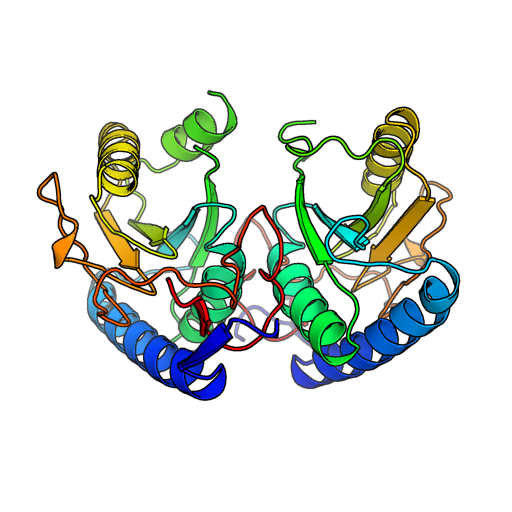0 1.00 27.10 127 ILE A N 1
ATOM 723 C CA . ILE A 1 127 ? -2.987 52.009 32.123 1.00 27.85 127 ILE A CA 1
ATOM 724 C C . ILE A 1 127 ? -2.399 52.902 33.188 1.00 28.45 127 ILE A C 1
ATOM 725 O O . ILE A 1 127 ? -2.083 52.452 34.294 1.00 29.83 127 ILE A O 1
ATOM 730 N N . VAL A 1 128 ? -2.205 54.164 32.835 1.00 27.94 128 VAL A N 1
ATOM 731 C CA . VAL A 1 128 ? -1.702 55.164 33.764 1.00 26.53 128 VAL A CA 1
ATOM 732 C C . VAL A 1 128 ? -2.713 56.282 33.909 1.00 28.25 128 VAL A C 1
ATOM 733 O O . VAL A 1 128 ? -3.126 56.900 32.916 1.00 28.83 128 VAL A O 1
ATOM 737 N N . ASP A 1 129 ? -3.090 56.587 35.150 1.00 28.59 129 ASP A N 1
ATOM 738 C CA . ASP A 1 129 ? -4.103 57.580 35.385 1.00 29.17 129 ASP A CA 1
ATOM 739 C C . ASP A 1 129 ? -3.466 58.763 36.157 1.00 30.50 129 ASP A C 1
ATOM 740 O O . ASP A 1 129 ? -2.969 59.705 35.523 1.00 29.96 129 ASP A O 1
ATOM 745 N N . SER A 1 130 ? -3.378 58.711 37.502 1.00 29.18 130 SER A N 1
ATOM 746 C CA . SER A 1 130 ? -2.732 59.820 38.222 1.00 30.39 130 SER A CA 1
ATOM 747 C C . SER A 1 130 ? -1.221 59.768 38.036 1.00 30.16 130 SER A C 1
ATOM 748 O O . SER A 1 130 ? -0.549 60.772 38.246 1.00 31.95 130 SER A O 1
ATOM 751 N N . ALA A 1 131 ? -0.707 58.586 37.704 1.00 29.49 131 ALA A N 1
ATOM 752 C CA . ALA A 1 131 ? 0.741 58.335 37.591 1.00 30.53 131 ALA A CA 1
ATOM 753 C C . ALA A 1 131 ? 1.472 58.216 38.957 1.00 33.01 131 ALA A C 1
ATOM 754 O O . ALA A 1 131 ? 2.699 58.071 38.997 1.00 33.86 131 ALA A O 1
ATOM 756 N N . ILE A 1 132 ? 0.744 58.246 40.073 1.00 34.12 132 ILE A N 1
ATOM 757 C CA . ILE A 1 132 ? 1.422 58.070 41.348 1.00 36.42 132 ILE A CA 1
ATOM 758 C C . ILE A 1 132 ? 2.110 56.696 41.382 1.00 37.24 132 ILE A C 1
ATOM 759 O O . ILE A 1 132 ? 3.275 56.576 41.767 1.00 38.32 132 ILE A O 1
ATOM 764 N N . THR A 1 133 ? 1.419 55.672 40.908 1.00 35.71 133 THR A N 1
ATOM 765 C CA . THR A 1 133 ? 1.968 54.323 40.905 1.00 37.58 133 THR A CA 1
ATOM 766 C C . THR A 1 133 ? 3.256 54.212 40.067 1.00 36.40 133 THR A C 1
ATOM 767 O O . THR A 1 133 ? 4.288 53.701 40.520 1.00 37.88 133 THR A O 1
ATOM 771 N N . LEU A 1 134 ? 3.169 54.678 38.836 1.00 34.63 134 LEU A N 1
ATOM 772 C CA . LEU A 1 134 ? 4.294 54.648 37.929 1.00 34.38 134 L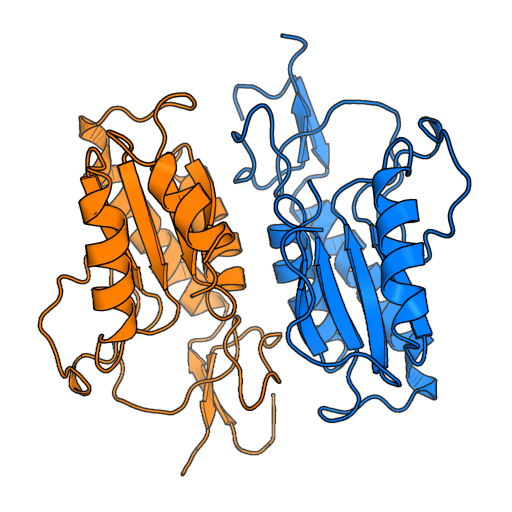EU A CA 1
ATOM 773 C C . LEU A 1 134 ? 5.449 55.444 38.500 1.00 36.26 134 LEU A C 1
ATOM 774 O O . LEU A 1 134 ? 6.588 54.985 38.411 1.00 37.21 134 LEU A O 1
ATOM 779 N N . GLN A 1 135 ? 5.169 56.621 39.079 1.00 36.38 135 GLN A N 1
ATOM 780 C CA . GLN A 1 135 ? 6.236 57.467 39.597 1.00 38.84 135 GLN A CA 1
ATOM 781 C C . GLN A 1 135 ? 7.038 56.696 40.645 1.00 41.50 135 GLN A C 1
ATOM 782 O O . GLN A 1 135 ? 8.277 56.744 40.667 1.00 42.59 135 GLN A O 1
ATOM 788 N N . TYR A 1 136 ? 6.330 55.993 41.524 1.00 42.20 136 TYR A N 1
ATOM 789 C CA . TYR A 1 136 ? 6.991 55.226 42.582 1.00 44.43 136 TYR A CA 1
ATOM 790 C C . TYR A 1 136 ? 7.889 54.166 41.924 1.00 42.72 136 TYR A C 1
ATOM 791 O O . TYR A 1 136 ? 9.071 54.005 42.282 1.00 42.70 136 TYR A O 1
ATOM 800 N N . LEU A 1 137 ? 7.327 53.466 40.948 1.00 39.84 137 LEU A N 1
ATOM 801 C CA . LEU A 1 137 ? 8.039 52.332 40.368 1.00 38.98 137 LEU A CA 1
ATOM 802 C C . LEU A 1 137 ? 9.293 52.831 39.666 1.00 39.04 137 LEU A C 1
ATOM 803 O O . LEU A 1 137 ? 10.338 52.184 39.717 1.00 38.09 137 LEU A O 1
ATOM 808 N N . MET A 1 138 ? 9.157 53.968 38.989 1.00 39.15 138 MET A N 1
ATOM 809 C CA . MET A 1 138 ? 10.264 54.579 38.269 1.00 40.95 138 MET A CA 1
ATOM 810 C C . MET A 1 138 ? 11.400 54.907 39.222 1.00 44.24 138 MET A C 1
ATOM 811 O O . MET A 1 138 ? 12.520 54.419 39.024 1.00 45.33 138 MET A O 1
ATOM 816 N N . ARG A 1 139 ? 11.097 55.671 40.276 1.00 46.21 139 ARG A N 1
ATOM 817 C CA . ARG A 1 139 ? 12.080 56.043 41.297 1.00 49.78 139 ARG A CA 1
ATOM 818 C C . ARG A 1 139 ? 12.746 54.791 41.838 1.00 50.28 139 ARG A C 1
ATOM 819 O O . ARG A 1 139 ? 13.974 54.742 42.026 1.00 52.46 139 ARG A O 1
ATOM 827 N N . PHE A 1 140 ? 11.926 53.780 42.097 1.00 48.64 140 PHE A N 1
ATOM 828 C CA . PHE A 1 140 ? 12.422 52.579 42.680 1.00 48.64 140 PHE A CA 1
ATOM 829 C C . PHE A 1 140 ? 13.354 51.797 41.729 1.00 47.87 140 PHE A C 1
ATOM 830 O O . PHE A 1 140 ? 14.367 51.255 42.174 1.00 49.68 140 PHE A O 1
ATOM 838 N N . MET A 1 141 ? 13.045 51.737 40.439 1.00 44.84 141 MET A N 1
ATOM 839 C CA . MET A 1 141 ? 13.920 51.030 39.491 1.00 44.31 141 MET A CA 1
ATOM 840 C C . MET A 1 141 ? 15.223 51.821 39.226 1.00 46.25 141 MET A C 1
ATOM 841 O O . MET A 1 141 ? 16.287 51.217 39.057 1.00 46.89 141 MET A O 1
ATOM 846 N N . LEU A 1 142 ? 15.124 53.154 39.220 1.00 46.91 142 LEU A N 1
ATOM 847 C CA . LEU A 1 142 ? 16.266 54.076 39.006 1.00 50.17 142 LEU A CA 1
ATOM 848 C C . LEU A 1 142 ? 17.437 53.891 39.976 1.00 52.27 142 LEU A C 1
ATOM 849 O O . LEU A 1 142 ? 18.608 54.003 39.587 1.00 53.29 142 LEU A O 1
ATOM 854 N N . ALA A 1 143 ? 17.111 53.627 41.241 1.00 54.03 143 ALA A N 1
ATOM 855 C CA . ALA A 1 143 ? 18.112 53.402 42.297 1.00 56.36 143 ALA A CA 1
ATOM 856 C C . ALA A 1 143 ? 18.774 52.017 42.211 1.00 56.58 143 ALA A C 1
ATOM 857 O O . ALA A 1 143 ? 19.588 51.691 43.070 1.00 58.52 143 ALA A O 1
ATOM 859 N N . LYS A 1 144 ? 18.404 51.202 41.200 1.00 54.79 144 LYS A N 1
ATOM 860 C CA . LYS A 1 144 ? 19.098 49.926 40.885 1.00 54.07 144 LYS A CA 1
ATOM 861 C C . LYS A 1 144 ? 20.208 50.138 39.818 1.00 53.96 144 LYS A C 1
ATOM 862 O O . LYS A 1 144 ? 20.883 49.188 39.383 1.00 54.05 144 LYS A O 1
ATOM 868 N N . LYS A 1 145 ? 20.381 51.402 39.431 1.00 53.04 145 LYS A N 1
ATOM 869 C CA . LYS A 1 145 ? 21.388 51.853 38.478 1.00 53.34 145 LYS A CA 1
ATOM 870 C C . LYS A 1 145 ? 21.363 51.117 37.131 1.00 51.01 145 LYS A C 1
ATOM 871 O O . LYS A 1 145 ? 22.395 50.602 36.697 1.00 52.34 145 LYS A O 1
ATOM 872 N N . PRO A 1 146 ? 20.208 51.042 36.469 1.00 48.06 146 PRO A N 1
ATOM 873 C CA . PRO A 1 146 ? 20.167 50.454 35.121 1.00 46.00 146 PRO A CA 1
ATOM 874 C C . PRO A 1 146 ? 20.877 51.313 34.070 1.00 46.27 146 PRO A C 1
ATOM 875 O O . PRO A 1 146 ? 21.049 52.514 34.269 1.00 47.52 146 PRO A O 1
ATOM 879 N N . ALA A 1 147 ? 21.310 50.711 32.973 1.00 45.69 147 ALA A N 1
ATOM 880 C CA . ALA A 1 147 ? 21.838 51.473 31.843 1.00 45.98 147 ALA A CA 1
ATOM 881 C C . ALA A 1 147 ? 20.840 52.534 31.347 1.00 44.02 147 ALA A C 1
ATOM 882 O O . ALA A 1 147 ? 21.223 53.651 31.153 1.00 45.14 147 ALA A O 1
ATOM 884 N N . SER A 1 148 ? 19.579 52.163 31.112 1.00 41.01 148 SER A N 1
ATOM 885 C CA . SER A 1 148 ? 18.534 53.138 30.813 1.00 39.14 148 SER A CA 1
ATOM 886 C C . SER A 1 148 ? 17.197 52.628 31.355 1.00 36.89 148 SER A C 1
ATOM 887 O O . SER A 1 148 ? 17.019 51.433 31.624 1.00 35.05 148 SER A O 1
ATOM 890 N N . LEU A 1 149 ? 16.271 53.556 31.557 1.00 35.90 149 LEU A N 1
ATOM 891 C CA . LEU A 1 149 ? 14.926 53.221 31.975 1.00 33.62 149 LEU A CA 1
ATOM 892 C C . LEU A 1 149 ? 13.922 53.904 31.061 1.00 32.60 149 LEU A C 1
ATOM 893 O O . LEU A 1 149 ? 13.966 55.146 30.880 1.00 31.81 149 LEU A O 1
ATOM 898 N N . LYS A 1 150 ? 13.005 53.122 30.512 1.00 29.17 150 LYS A N 1
ATOM 899 C CA . LYS A 1 150 ? 11.958 53.708 29.694 1.00 29.00 150 LYS A CA 1
ATOM 900 C C . LYS A 1 150 ? 10.618 53.088 30.129 1.00 27.33 150 LYS A C 1
ATOM 901 O O . LYS A 1 150 ? 10.606 52.055 30.817 1.00 26.05 150 LYS A O 1
ATOM 907 N N . THR A 1 151 ? 9.511 53.759 29.777 1.00 25.23 151 THR A N 1
ATOM 908 C CA . THR A 1 151 ? 8.190 53.272 30.124 1.00 24.07 151 THR A CA 1
ATOM 909 C C . THR A 1 151 ? 7.342 53.128 28.908 1.00 23.93 151 THR A C 1
ATOM 910 O O . THR A 1 151 ? 7.273 54.069 28.054 1.00 24.04 151 THR A O 1
ATOM 914 N N . VAL A 1 152 ? 6.633 52.005 28.840 1.00 22.14 152 VAL A N 1
ATOM 915 C CA . VAL A 1 152 ? 5.634 51.839 27.788 1.00 22.35 152 VAL A CA 1
ATOM 916 C C . VAL A 1 152 ? 4.271 51.578 28.460 1.00 24.26 152 VAL A C 1
ATOM 917 O O . VAL A 1 152 ? 4.180 50.776 29.424 1.00 23.68 152 VAL A O 1
ATOM 921 N N . VAL A 1 153 ? 3.219 52.236 27.969 1.00 23.42 153 VAL A N 1
ATOM 922 C CA . VAL A 1 153 ? 1.896 52.152 28.605 1.00 23.98 153 VAL A CA 1
ATOM 923 C C . VAL A 1 153 ? 0.872 51.934 27.496 1.00 23.48 153 VAL A C 1
ATOM 924 O O . VAL A 1 153 ? 0.867 52.718 26.512 1.00 23.22 153 VAL A O 1
ATOM 928 N N . LEU A 1 154 ? -0.055 50.990 27.664 1.00 22.21 154 LEU A N 1
ATOM 929 C CA . LEU A 1 154 ? -1.015 50.756 26.558 1.00 22.04 154 LEU A CA 1
ATOM 930 C C . LEU A 1 154 ? -2.000 51.905 26.494 1.00 22.36 154 LEU A C 1
ATOM 931 O O . LEU A 1 154 ? -2.228 52.499 25.418 1.00 20.74 154 LEU A O 1
ATOM 936 N N . LEU A 1 155 ? -2.554 52.252 27.668 1.00 21.16 155 LEU A N 1
ATOM 937 C CA . LEU A 1 155 ? -3.595 53.264 27.745 1.00 20.76 155 LEU A CA 1
ATOM 938 C C . LEU A 1 155 ? -3.124 54.365 28.651 1.00 21.55 155 LEU A C 1
ATOM 939 O O . LEU A 1 155 ? -2.951 54.184 29.846 1.00 20.36 155 LEU A O 1
ATOM 944 N N . ASP A 1 156 ? -2.941 55.554 28.090 1.00 22.02 156 ASP A N 1
ATOM 945 C CA . ASP A 1 156 ? -2.528 56.704 28.921 1.00 21.17 156 ASP A CA 1
ATOM 946 C C . ASP A 1 156 ? -3.733 57.584 29.106 1.00 22.17 156 ASP A C 1
ATOM 947 O O . ASP A 1 156 ? -4.354 57.999 28.096 1.00 22.24 156 ASP A O 1
ATOM 952 N N . LYS A 1 157 ? -4.028 57.955 30.365 1.00 23.42 157 LYS A N 1
ATOM 953 C CA . LYS A 1 157 ? -5.064 58.951 30.670 1.00 25.69 157 LYS A CA 1
ATOM 954 C C . LYS A 1 157 ? -4.439 60.224 31.236 1.00 26.96 157 LYS A C 1
ATOM 955 O O . LYS A 1 157 ? -4.551 60.502 32.468 1.00 27.76 157 LYS A O 1
ATOM 961 N N . PRO A 1 158 ? -3.821 61.044 30.364 1.00 27.19 158 PRO A N 1
ATOM 962 C CA . PRO A 1 158 ? -3.075 62.220 30.848 1.00 27.76 158 PRO A CA 1
ATOM 963 C C . PRO A 1 158 ? -3.960 63.276 31.524 1.00 29.52 158 PRO A C 1
ATOM 964 O O . PRO A 1 158 ? -3.477 64.092 32.370 1.00 30.44 158 PRO A O 1
ATOM 968 N N . SER A 1 159 ? -5.255 63.264 31.233 1.00 30.11 159 SER A N 1
ATOM 969 C CA . SER A 1 159 ? -6.093 64.271 31.908 1.00 33.32 159 SER A CA 1
ATOM 970 C C . SER A 1 159 ? -6.248 63.912 33.391 1.00 34.60 159 SER A C 1
ATOM 971 O O . SER A 1 159 ? -6.697 64.703 34.119 1.00 36.04 159 SER A O 1
ATOM 974 N N . GLY A 1 160 ? -5.864 62.698 33.783 1.00 34.03 160 GLY A N 1
ATOM 975 C CA . GLY A 1 160 ? -5.899 62.272 35.168 1.00 36.86 160 GLY A CA 1
ATOM 976 C C . GLY A 1 160 ? -4.692 62.603 36.060 1.00 36.91 160 GLY A C 1
ATOM 977 O O . GLY A 1 160 ? -4.729 62.274 37.255 1.00 39.70 160 GLY A O 1
ATOM 978 N N . ARG A 1 161 ? -3.654 63.244 35.510 1.00 35.19 161 ARG A N 1
ATOM 979 C CA . ARG A 1 161 ? -2.352 63.342 36.187 1.00 35.00 161 ARG A CA 1
ATOM 980 C C . ARG A 1 161 ? -2.442 64.038 37.540 1.00 37.12 161 ARG A C 1
ATOM 981 O O . ARG A 1 161 ? -3.037 65.100 37.613 1.00 38.85 161 ARG A O 1
ATOM 989 N N . LYS A 1 162 ? -1.827 63.466 38.578 1.00 37.94 162 LYS A N 1
ATOM 990 C CA . LYS A 1 162 ? -1.621 64.184 39.854 1.00 41.53 162 LYS A CA 1
ATOM 991 C C . LYS A 1 162 ? -0.145 64.429 40.106 1.00 42.75 162 LYS A C 1
ATOM 992 O O . LYS A 1 16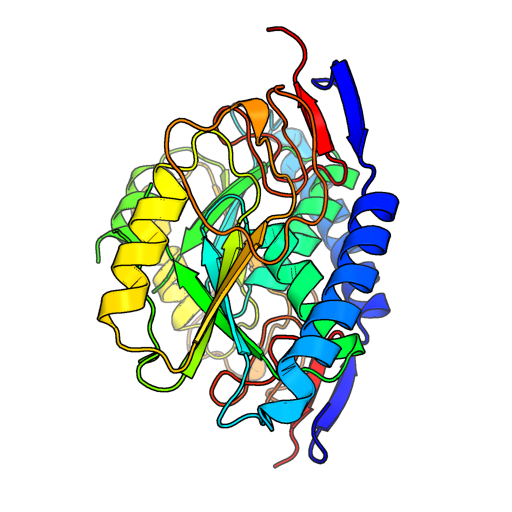2 ? 0.208 65.213 40.958 1.00 44.65 162 LYS A O 1
ATOM 1000 N N . VAL A 1 163 ? 0.715 63.741 39.361 1.00 42.13 163 VAL A N 1
ATOM 1001 C CA . VAL A 1 163 ? 2.149 64.059 39.370 1.00 42.52 163 VAL A CA 1
ATOM 1002 C C . VAL A 1 163 ? 2.696 64.065 37.927 1.00 43.21 163 VAL A C 1
ATOM 1003 O O . VAL A 1 163 ? 1.988 63.662 37.000 1.00 42.19 163 VAL A O 1
ATOM 1007 N N . ASP A 1 164 ? 3.948 64.475 37.768 1.00 45.14 164 ASP A N 1
ATOM 1008 C CA . ASP A 1 164 ? 4.551 64.696 36.467 1.00 48.26 164 ASP A CA 1
ATOM 1009 C C . ASP A 1 164 ? 5.570 63.612 36.127 1.00 48.29 164 ASP A C 1
ATOM 1010 O O . ASP A 1 164 ? 6.627 63.526 36.782 1.00 50.39 164 ASP A O 1
ATOM 1015 N N . VAL A 1 165 ? 5.226 62.739 35.181 1.00 46.41 165 VAL A N 1
ATOM 1016 C CA . VAL A 1 165 ? 6.147 61.664 34.777 1.00 46.60 165 VAL A CA 1
ATOM 1017 C C . VAL A 1 165 ? 6.380 61.560 33.273 1.00 45.81 165 VAL A C 1
ATOM 1018 O O . VAL A 1 165 ? 5.466 61.814 32.435 1.00 44.18 165 VAL A O 1
ATOM 1022 N N . LEU A 1 166 ? 7.603 61.124 32.947 1.00 45.97 166 LEU A N 1
ATOM 1023 C CA . LEU A 1 166 ? 7.956 60.741 31.568 1.00 44.52 166 LEU A CA 1
ATOM 1024 C C . LEU A 1 166 ? 7.351 59.403 31.152 1.00 40.98 166 LEU A C 1
ATOM 1025 O O . LEU A 1 166 ? 7.819 58.322 31.655 1.00 41.65 166 LEU A O 1
ATOM 1030 N N . VAL A 1 167 ? 6.317 59.439 30.278 1.00 37.31 167 VAL A N 1
ATOM 1031 C CA . VAL A 1 167 ? 5.866 58.175 29.561 1.00 33.67 167 VAL A CA 1
ATOM 1032 C C . VAL A 1 167 ? 6.449 58.130 28.159 1.00 30.31 167 VAL A C 1
ATOM 1033 O O . VAL A 1 167 ? 6.057 58.905 27.275 1.00 27.32 167 VAL A O 1
ATOM 1037 N N . ASP A 1 168 ? 7.473 57.316 27.986 1.00 28.92 168 ASP A N 1
ATOM 1038 C CA . ASP A 1 168 ? 8.212 57.357 26.707 1.00 29.53 168 ASP A CA 1
ATOM 1039 C C . ASP A 1 168 ? 7.358 56.800 25.576 1.00 28.42 168 ASP A C 1
ATOM 1040 O O . ASP A 1 168 ? 7.394 57.343 24.466 1.00 24.89 168 ASP A O 1
ATOM 1045 N N . TYR A 1 169 ? 6.600 55.724 25.862 1.00 25.87 169 TYR A N 1
ATOM 1046 C CA . TYR A 1 169 ? 5.787 55.106 24.783 1.00 25.42 169 TYR A CA 1
ATOM 1047 C C . TYR A 1 169 ? 4.309 54.929 25.172 1.00 24.31 169 TYR A C 1
ATOM 1048 O O . TYR A 1 169 ? 3.880 53.835 25.522 1.00 21.38 169 TYR A O 1
ATOM 1057 N N . PRO A 1 170 ? 3.506 55.977 25.066 1.00 24.72 170 PRO A N 1
ATOM 1058 C CA . PRO A 1 170 ? 2.101 55.844 25.404 1.00 24.53 170 PRO A CA 1
ATOM 1059 C C . PRO A 1 170 ? 1.423 55.392 24.102 1.00 25.37 170 PRO A C 1
ATOM 1060 O O . PRO A 1 170 ? 1.286 56.198 23.154 1.00 26.28 170 PRO A O 1
ATOM 1064 N N . VAL A 1 171 ? 0.961 54.152 24.069 1.00 25.10 171 VAL A N 1
ATOM 1065 C CA . VAL A 1 171 ? 0.502 53.577 22.797 1.00 24.89 171 VAL A CA 1
ATOM 1066 C C . VAL A 1 171 ? -0.795 54.213 22.368 1.00 24.72 171 VAL A C 1
ATOM 1067 O O . VAL A 1 171 ? -0.956 54.641 21.231 1.00 24.97 171 VAL A O 1
ATOM 1071 N N . ILE A 1 172 ? -1.738 54.288 23.295 1.00 23.92 172 ILE A N 1
ATOM 1072 C CA . ILE A 1 172 ? -3.023 54.921 22.983 1.00 23.17 172 ILE A CA 1
ATOM 1073 C C . ILE A 1 172 ? -3.367 55.923 24.063 1.00 23.32 172 ILE A C 1
ATOM 1074 O O . ILE A 1 172 ? -3.242 55.586 25.244 1.00 22.86 172 ILE A O 1
ATOM 1079 N N . THR A 1 173 ? -3.802 57.132 23.674 1.00 20.83 173 THR A N 1
ATOM 1080 C CA . THR A 1 173 ? -4.153 58.180 24.649 1.00 21.37 173 THR A CA 1
ATOM 1081 C C . THR A 1 173 ? -5.665 58.274 24.689 1.00 22.28 173 THR A C 1
ATOM 1082 O O . THR A 1 173 ? -6.277 58.384 23.645 1.00 22.53 173 THR A O 1
ATOM 1086 N N . ILE A 1 174 ? -6.282 58.210 25.878 1.00 22.47 174 ILE A N 1
ATOM 1087 C CA . ILE A 1 174 ? -7.754 58.158 25.941 1.00 24.23 174 ILE A CA 1
ATOM 1088 C C . ILE A 1 174 ? -8.248 59.085 27.009 1.00 27.17 174 ILE A C 1
ATOM 1089 O O . ILE A 1 174 ? -7.492 59.461 27.904 1.00 27.00 174 ILE A O 1
ATOM 1094 N N . PRO A 1 175 ? -9.518 59.460 26.944 1.00 30.28 175 PRO A N 1
ATOM 1095 C CA . PRO A 1 175 ? -10.058 60.335 27.994 1.00 32.50 175 PRO A CA 1
ATOM 1096 C C . PRO A 1 175 ? -10.294 59.553 29.279 1.00 33.56 175 PRO A C 1
ATOM 1097 O O . PRO A 1 175 ? -10.051 58.329 29.362 1.00 31.23 175 PRO A O 1
ATOM 1101 N N . ARG A 1 176 ? -10.647 60.268 30.333 1.00 35.55 176 ARG A N 1
ATOM 1102 C CA . ARG A 1 176 ? -10.923 59.588 31.581 1.00 38.54 176 ARG A CA 1
ATOM 1103 C C . ARG A 1 176 ? -12.139 58.674 31.412 1.00 38.43 176 ARG A C 1
ATOM 1104 O O . ARG A 1 176 ? -13.148 59.009 30.750 1.00 41.45 176 ARG A O 1
ATOM 1112 N N . ALA A 1 177 ? -11.988 57.476 31.896 1.00 36.18 177 ALA A N 1
ATOM 1113 C CA . ALA A 1 177 ? -13.087 56.568 31.869 1.00 36.01 177 ALA A CA 1
ATOM 1114 C C . ALA A 1 177 ? -12.569 55.308 32.543 1.00 34.91 177 ALA A C 1
ATOM 1115 O O . ALA A 1 177 ? -11.370 55.002 32.514 1.00 35.06 177 ALA A O 1
ATOM 1117 N N . PHE A 1 178 ? -13.439 54.551 33.160 1.00 33.67 178 PHE A N 1
ATOM 1118 C CA . PHE A 1 178 ? -12.899 53.349 33.758 1.00 31.78 178 PHE A CA 1
ATOM 1119 C C . PHE A 1 178 ? -12.948 52.205 32.738 1.00 29.43 178 PHE A C 1
ATOM 1120 O O . PHE A 1 178 ? -14.014 51.852 32.258 1.00 30.03 178 PHE A O 1
ATOM 1128 N N . VAL A 1 179 ? -11.799 51.645 32.374 1.00 26.61 179 VAL A N 1
ATOM 1129 C CA . VAL A 1 179 ? -11.846 50.560 31.419 1.00 25.01 179 VAL A CA 1
ATOM 1130 C C . VAL A 1 179 ? -11.584 49.173 32.019 1.00 24.44 179 VAL A C 1
ATOM 1131 O O . VAL A 1 179 ? -10.965 49.085 33.097 1.00 24.09 179 VAL A O 1
ATOM 1135 N N . ILE A 1 180 ? -12.054 48.127 31.297 1.00 22.28 180 ILE A N 1
ATOM 1136 C CA . ILE A 1 180 ? -11.876 46.727 31.669 1.00 22.71 180 ILE A CA 1
ATOM 1137 C C . ILE A 1 180 ? -11.451 45.999 30.378 1.00 22.13 180 ILE A C 1
ATOM 1138 O O . ILE A 1 180 ? -11.549 46.578 29.279 1.00 21.14 180 ILE A O 1
ATOM 1143 N N . GLY A 1 181 ? -10.976 44.755 30.521 1.00 21.03 181 GLY A N 1
ATOM 1144 C CA . GLY A 1 181 ? -10.623 43.943 29.361 1.00 21.18 181 GLY A CA 1
ATOM 1145 C C . GLY A 1 181 ? -9.142 43.953 29.051 1.00 19.91 181 GLY A C 1
ATOM 1146 O O . GLY A 1 181 ? -8.456 44.802 29.558 1.00 18.42 181 GLY A O 1
ATOM 1147 N N . TYR A 1 182 ? -8.630 42.991 28.269 1.00 17.92 182 TYR A N 1
ATOM 1148 C CA . TYR A 1 182 ? -7.206 43.051 27.864 1.00 17.81 182 TYR A CA 1
ATOM 1149 C C . TYR A 1 182 ? -6.238 43.157 29.109 1.00 19.08 182 TYR A C 1
ATOM 1150 O O . TYR A 1 182 ? -5.212 43.906 29.128 1.00 17.95 182 TYR A O 1
ATOM 1159 N N . GLY A 1 183 ? -6.568 42.342 30.130 1.00 18.77 183 GLY A N 1
ATOM 1160 C CA . GLY A 1 183 ? -5.792 42.314 31.367 1.00 18.48 183 GLY A CA 1
ATOM 1161 C C . GLY A 1 183 ? -6.308 43.219 32.454 1.00 19.24 183 GLY A C 1
ATOM 1162 O O . GLY A 1 183 ? -5.892 43.050 33.606 1.00 20.71 183 GLY A O 1
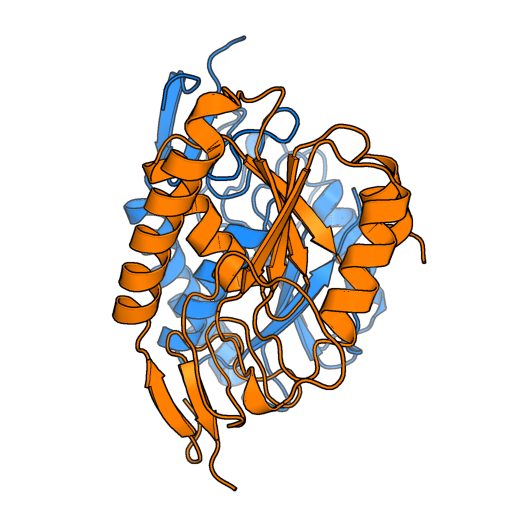ATOM 1163 N N . MET A 1 184 ? -7.207 44.169 32.163 1.00 19.01 184 MET A N 1
ATOM 1164 C CA . MET A 1 184 ? -7.607 45.160 33.205 1.00 17.84 184 MET A CA 1
ATOM 1165 C C . MET A 1 184 ? -8.941 44.725 33.791 1.00 19.09 184 MET A C 1
ATOM 1166 O O . MET A 1 184 ? -9.817 44.239 33.047 1.00 19.14 184 MET A O 1
ATOM 1171 N N . ASP A 1 185 ? -9.137 44.931 35.077 1.00 18.91 185 ASP A N 1
ATOM 1172 C CA . ASP A 1 185 ? -10.236 44.267 35.771 1.00 20.98 185 ASP A CA 1
ATOM 1173 C C . ASP A 1 185 ? -11.256 45.257 36.319 1.00 23.04 185 ASP A C 1
ATOM 1174 O O . ASP A 1 185 ? -10.972 46.482 36.419 1.00 24.87 185 ASP A O 1
ATOM 1179 N N . PHE A 1 186 ? -12.428 44.741 36.677 1.00 23.48 186 PHE A N 1
ATOM 1180 C CA . PHE A 1 186 ? -13.262 45.441 37.656 1.00 25.80 186 PHE A CA 1
ATOM 1181 C C . PHE A 1 186 ? -13.464 44.440 38.782 1.00 25.58 186 PHE A C 1
ATOM 1182 O O . PHE A 1 186 ? -14.005 43.349 38.553 1.00 26.19 186 PHE A O 1
ATOM 1190 N N . ALA A 1 187 ? -13.036 44.794 39.993 1.00 26.88 187 ALA A N 1
ATOM 1191 C CA . ALA A 1 187 ? -13.099 43.838 41.150 1.00 26.96 187 ALA A CA 1
ATOM 1192 C C . ALA A 1 187 ? -12.551 42.395 40.804 1.00 25.20 187 ALA A C 1
ATOM 1193 O O . ALA A 1 187 ? -13.180 41.406 41.107 1.00 25.31 187 ALA A O 1
ATOM 1195 N N . GLU A 1 188 ? -11.435 42.341 40.059 1.00 24.11 188 GLU A N 1
ATOM 1196 C CA . GLU A 1 188 ? -10.711 41.117 39.681 1.00 23.71 188 GLU A CA 1
ATOM 1197 C C . GLU A 1 188 ? -11.302 40.416 38.449 1.00 23.74 188 GLU A C 1
ATOM 1198 O O . GLU A 1 188 ? -10.660 39.474 37.922 1.00 23.13 188 GLU A O 1
ATOM 1204 N N . SER A 1 189 ? -12.506 40.831 38.035 1.00 23.26 189 SER A N 1
ATOM 1205 C CA . SER A 1 189 ? -13.194 40.207 36.874 1.00 24.02 189 SER A CA 1
ATOM 1206 C C . SER A 1 189 ? -12.853 40.942 35.578 1.00 22.32 189 SER A C 1
ATOM 1207 O O . SER A 1 189 ? -12.354 42.076 35.629 1.00 21.78 189 SER A O 1
ATOM 1210 N N . TYR A 1 190 ? -13.096 40.285 34.431 1.00 20.62 190 TYR A N 1
ATOM 1211 C CA . TYR A 1 190 ? -13.053 40.911 33.105 1.00 20.35 190 TYR A CA 1
ATOM 1212 C C . TYR A 1 190 ? -11.679 41.081 32.509 1.00 19.38 190 TYR A C 1
ATOM 1213 O O . TYR A 1 190 ? -11.570 41.557 31.393 1.00 20.33 190 TYR A O 1
ATOM 1222 N N . ARG A 1 191 ? -10.630 40.657 33.198 1.00 18.47 191 ARG A N 1
ATOM 1223 C CA . ARG A 1 191 ? -9.278 40.707 32.605 1.00 18.55 191 ARG A CA 1
ATOM 1224 C C . ARG A 1 191 ? -9.152 39.902 31.325 1.00 19.04 191 ARG A C 1
ATOM 1225 O O . ARG A 1 191 ? -8.301 40.202 30.509 1.00 16.41 191 ARG A O 1
ATOM 1233 N N . GLU A 1 192 ? -9.941 38.827 31.236 1.00 18.96 192 GLU A N 1
ATOM 1234 C CA . GLU A 1 192 ? -9.873 37.916 30.056 1.00 18.14 192 GLU A CA 1
ATOM 1235 C C . GLU A 1 192 ? -10.505 38.421 28.744 1.00 18.55 192 GLU A C 1
ATOM 1236 O O . GLU A 1 192 ? -10.330 37.815 27.624 1.00 18.00 192 GLU A O 1
ATOM 1242 N N . LEU A 1 193 ? -11.261 39.503 28.828 1.00 18.54 193 LEU A N 1
ATOM 1243 C CA . LEU A 1 193 ? -11.914 39.943 27.577 1.00 19.91 193 LEU A CA 1
ATOM 1244 C C . LEU A 1 193 ? -10.873 40.391 26.569 1.00 19.21 193 LEU A C 1
ATOM 1245 O O . LEU A 1 193 ? -9.839 40.997 26.931 1.00 18.77 193 LEU A O 1
ATOM 1250 N N . ARG A 1 194 ? -11.161 40.130 25.305 1.00 17.97 194 ARG A N 1
ATOM 1251 C CA . ARG A 1 194 ? -10.216 40.430 24.217 1.00 18.86 194 ARG A CA 1
ATOM 1252 C C . ARG A 1 194 ? -10.178 41.894 23.860 1.00 18.63 194 ARG A C 1
ATOM 1253 O O . ARG A 1 194 ? -9.128 42.407 23.418 1.00 18.14 194 ARG A O 1
ATOM 1261 N N . ASP A 1 195 ? -11.289 42.592 24.060 1.00 20.07 195 ASP A N 1
ATOM 1262 C CA . ASP A 1 195 ? -11.366 43.999 23.676 1.00 21.77 195 ASP A CA 1
ATOM 1263 C C . ASP A 1 195 ? -11.294 44.880 24.942 1.00 23.23 195 ASP A C 1
ATOM 1264 O O . ASP A 1 195 ? -11.536 44.425 26.073 1.00 20.77 195 ASP A O 1
ATOM 1269 N N . ILE A 1 196 ? -10.933 46.125 24.738 1.00 23.06 196 ILE A N 1
ATOM 1270 C CA . ILE A 1 196 ? -10.934 47.018 25.854 1.00 24.40 196 ILE A CA 1
ATOM 1271 C C . ILE A 1 196 ? -12.278 47.743 25.852 1.00 26.29 196 ILE A C 1
ATOM 1272 O O . ILE A 1 196 ? -12.664 48.375 24.832 1.00 24.61 196 ILE A O 1
ATOM 1277 N N . CYS A 1 197 ? -12.980 47.668 26.987 1.00 26.16 197 CYS A N 1
ATOM 1278 C CA . CYS A 1 197 ? -14.324 48.228 27.068 1.00 28.96 197 CYS A CA 1
ATOM 1279 C C . CYS A 1 197 ? -14.465 49.272 28.173 1.00 31.14 197 CYS A C 1
ATOM 1280 O O . CYS A 1 197 ? -13.707 49.256 29.134 1.00 30.29 197 CYS A O 1
ATOM 1283 N N . VAL A 1 198 ? -15.422 50.180 28.025 1.00 33.66 198 VAL A N 1
ATOM 1284 C CA . VAL A 1 198 ? -15.753 51.100 29.107 1.00 37.66 198 VAL A CA 1
ATOM 1285 C C . VAL A 1 198 ? -16.865 50.465 29.920 1.00 41.05 198 VAL A C 1
ATOM 1286 O O . VAL A 1 198 ? -17.893 50.092 29.369 1.00 42.26 198 VAL A O 1
ATOM 1290 N N . LEU A 1 199 ? -16.636 50.317 31.226 1.00 44.02 199 LEU A N 1
ATOM 1291 C CA . LEU A 1 199 ? -17.521 49.544 32.123 1.00 47.47 199 LEU A CA 1
ATOM 1292 C C . LEU A 1 199 ? -18.907 50.221 32.261 1.00 51.71 199 LEU A C 1
ATOM 1293 O O . LEU A 1 199 ? -18.989 51.448 32.518 1.00 50.80 199 LEU A O 1
ATOM 1298 N N . LYS A 1 200 ? -19.986 49.433 32.092 1.00 55.70 200 LYS A N 1
ATOM 1299 C CA . LYS A 1 200 ? -21.366 49.949 32.279 1.00 61.00 200 LYS A CA 1
ATOM 1300 C C . LYS A 1 200 ? -21.547 50.642 33.659 1.00 63.52 200 LYS A C 1
ATOM 1301 O O . LYS A 1 200 ? -21.314 50.001 34.702 1.00 63.93 200 LYS A O 1
ATOM 1307 N N . LYS A 1 201 ? -21.966 51.920 33.641 1.00 65.92 201 LYS A N 1
ATOM 1308 C CA . LYS A 1 201 ? -22.211 52.782 34.823 1.00 68.84 201 LYS A CA 1
ATOM 1309 C C . LYS A 1 201 ? -22.482 52.230 36.256 1.00 71.10 201 LYS A C 1
ATOM 1310 O O . LYS A 1 201 ? -22.423 53.005 37.222 1.00 72.77 201 LYS A O 1
ATOM 1311 N N . GLU A 1 202 ? -22.784 50.933 36.402 1.00 71.80 202 GLU A N 1
ATOM 1312 C CA . GLU A 1 202 ? -23.023 50.302 37.713 1.00 73.33 202 GLU A CA 1
ATOM 1313 C C . GLU A 1 202 ? -21.922 49.302 38.104 1.00 72.13 202 GLU A C 1
ATOM 1314 O O . GLU A 1 202 ? -21.846 48.187 37.563 1.00 71.27 202 GLU A O 1
ATOM 1315 N N . TYR B 1 20 ? 15.021 33.586 16.354 1.00 68.22 20 TYR B N 1
ATOM 1316 C CA . TYR B 1 20 ? 14.769 32.145 16.670 1.00 67.30 20 TYR B CA 1
ATOM 1317 C C . TYR B 1 20 ? 16.159 31.507 16.473 1.00 68.60 20 TYR B C 1
ATOM 1318 O O . TYR B 1 20 ? 16.525 31.177 15.343 1.00 70.10 20 TYR B O 1
ATOM 1327 N N . PRO B 1 21 ? 16.941 31.391 17.569 1.00 68.17 21 PRO B N 1
ATOM 1328 C CA . PRO B 1 21 ? 18.398 31.135 17.527 1.00 68.74 21 PRO B CA 1
ATOM 1329 C C . PRO B 1 21 ? 18.832 29.936 16.677 1.00 69.13 21 PRO B C 1
ATOM 1330 O O . PRO B 1 21 ? 18.031 29.009 16.481 1.00 68.88 21 PRO B O 1
ATOM 1334 N N . MET B 1 22 ? 20.095 29.955 16.225 1.00 69.32 22 MET B N 1
ATOM 1335 C CA . MET B 1 22 ? 20.606 29.064 15.176 1.00 68.73 22 MET B CA 1
ATOM 1336 C C . MET B 1 22 ? 20.520 27.584 15.506 1.00 67.26 22 MET B C 1
ATOM 1337 O O . MET B 1 22 ? 20.505 26.744 14.598 1.00 67.93 22 MET B O 1
ATOM 1339 N N . SER B 1 23 ? 20.467 27.273 16.804 1.00 65.39 23 SER B N 1
ATOM 1340 C CA . SER B 1 23 ? 20.473 25.889 17.300 1.00 62.77 23 SER B CA 1
ATOM 1341 C C . SER B 1 23 ? 19.071 25.317 17.563 1.00 60.09 23 SER B C 1
ATOM 1342 O O . SER B 1 23 ? 18.952 24.208 18.120 1.00 60.35 23 SER B O 1
ATOM 1343 N N . ALA B 1 24 ? 18.029 26.068 17.165 1.00 57.25 24 ALA B N 1
ATOM 1344 C CA . ALA B 1 24 ? 16.615 25.672 17.361 1.00 53.52 24 ALA B CA 1
ATOM 1345 C C . ALA B 1 24 ? 15.870 25.240 16.067 1.00 51.92 24 ALA B C 1
ATOM 1346 O O . ALA B 1 24 ? 16.135 25.767 14.967 1.00 51.66 24 ALA B O 1
ATOM 1348 N N . ARG B 1 25 ? 14.938 24.300 16.254 1.00 48.10 25 ARG B N 1
ATOM 1349 C CA . ARG B 1 25 ? 13.989 23.839 15.247 1.00 45.85 25 ARG B CA 1
ATOM 1350 C C . ARG B 1 25 ? 12.541 23.934 15.741 1.00 41.66 25 ARG B C 1
ATOM 1351 O O . ARG B 1 25 ? 12.259 23.624 16.896 1.00 39.48 25 ARG B O 1
ATOM 1359 N N . THR B 1 26 ? 11.625 24.310 14.855 1.00 38.85 26 THR B N 1
ATOM 1360 C CA . THR B 1 26 ? 10.213 24.459 15.195 1.00 35.72 26 THR B CA 1
ATOM 1361 C C . THR B 1 26 ? 9.610 23.150 15.607 1.00 34.73 26 THR B C 1
ATOM 1362 O O . THR B 1 26 ? 9.813 22.140 14.919 1.00 34.60 26 THR B O 1
ATOM 1366 N N . LEU B 1 27 ? 8.886 23.179 16.729 1.00 30.50 27 LEU B N 1
ATOM 1367 C CA . LEU B 1 27 ? 8.148 22.016 17.216 1.00 29.53 27 LEU B CA 1
ATOM 1368 C C . LEU B 1 27 ? 6.697 22.194 16.830 1.00 28.23 27 LEU B C 1
ATOM 1369 O O . LEU B 1 27 ? 6.087 21.302 16.269 1.00 28.50 27 LEU B O 1
ATOM 1374 N N . VAL B 1 28 ? 6.138 23.334 17.207 1.00 26.17 28 VAL B N 1
ATOM 1375 C CA . VAL B 1 28 ? 4.715 23.636 17.065 1.00 26.49 28 VAL B CA 1
ATOM 1376 C C . VAL B 1 28 ? 4.642 25.159 16.767 1.00 25.13 28 VAL B C 1
ATOM 1377 O O . VAL B 1 28 ? 5.348 25.974 17.417 1.00 23.92 28 VAL B O 1
ATOM 1381 N N . THR B 1 29 ? 3.844 25.568 15.788 1.00 25.55 29 THR B N 1
ATOM 1382 C CA . THR B 1 29 ? 3.815 26.994 15.454 1.00 24.08 29 THR B CA 1
ATOM 1383 C C . THR B 1 29 ? 2.822 27.701 16.365 1.00 23.36 29 THR B C 1
ATOM 1384 O O . THR B 1 29 ? 1.917 27.073 16.923 1.00 24.04 29 THR B O 1
ATOM 1388 N N . GLN B 1 30 ? 2.945 29.008 16.487 1.00 21.92 30 GLN B N 1
ATOM 1389 C CA . GLN B 1 30 ? 1.928 29.785 17.173 1.00 22.41 30 GLN B CA 1
ATOM 1390 C C . GLN B 1 30 ? 0.490 29.378 16.784 1.00 22.91 30 GLN B C 1
ATOM 1391 O O . GLN B 1 30 ? -0.369 29.206 17.666 1.00 21.54 30 GLN B O 1
ATOM 1397 N N . GLU B 1 31 ? 0.216 29.284 15.475 1.00 24.46 31 GLU B N 1
ATOM 1398 C CA . GLU B 1 31 ? -1.120 28.949 14.950 1.00 25.88 31 GLU B CA 1
ATOM 1399 C C . GLU B 1 31 ? -1.636 27.606 15.507 1.00 24.10 31 GLU B C 1
ATOM 1400 O O . GLU B 1 31 ? -2.811 27.447 15.857 1.00 24.55 31 GLU B O 1
ATOM 1406 N N . GLN B 1 32 ? -0.733 26.644 15.597 1.00 24.28 32 GLN B N 1
ATOM 1407 C CA . GLN B 1 32 ? -1.080 25.302 16.049 1.00 22.46 32 GLN B CA 1
ATOM 1408 C C . GLN B 1 32 ? -1.270 25.309 17.576 1.00 22.52 32 GLN B C 1
ATOM 1409 O O . GLN B 1 32 ? -2.158 24.604 18.102 1.00 21.49 32 GLN B O 1
ATOM 1415 N N . VAL B 1 33 ? -0.433 26.067 18.304 1.00 21.04 33 VAL B N 1
ATOM 1416 C CA . VAL B 1 33 ? -0.670 26.164 19.752 1.00 20.45 33 VAL B CA 1
ATOM 1417 C C . VAL B 1 33 ? -2.081 26.739 19.955 1.00 19.39 33 VAL B C 1
ATOM 1418 O O . VAL B 1 33 ? -2.854 26.246 20.787 1.00 19.35 33 VAL B O 1
ATOM 1422 N N . TRP B 1 34 ? -2.385 27.814 19.221 1.00 18.32 34 TRP B N 1
ATOM 1423 C CA . TRP B 1 34 ? -3.707 28.474 19.319 1.00 20.01 34 TRP B CA 1
ATOM 1424 C C . TRP B 1 34 ? -4.882 27.535 19.018 1.00 20.31 34 TRP B C 1
ATOM 1425 O O . TRP B 1 34 ? -5.792 27.403 19.819 1.00 20.72 34 TRP B O 1
ATOM 1436 N N . ALA B 1 35 ? -4.834 26.834 17.892 1.00 21.65 35 ALA B N 1
ATOM 1437 C CA . ALA B 1 35 ? -5.832 25.791 17.665 1.00 21.75 35 ALA B CA 1
ATOM 1438 C C . ALA B 1 35 ? -5.926 24.744 18.774 1.00 21.87 35 ALA B C 1
ATOM 1439 O O . ALA B 1 35 ? -7.037 24.394 19.194 1.00 22.72 35 ALA B O 1
ATOM 1441 N N . ALA B 1 36 ? -4.825 24.196 19.266 1.00 22.03 36 ALA B N 1
ATOM 1442 C CA . ALA B 1 36 ? -4.984 23.181 20.375 1.00 22.60 36 ALA B CA 1
ATOM 1443 C C . ALA B 1 36 ? -5.546 23.805 21.696 1.00 22.30 36 ALA B C 1
ATOM 1444 O O . ALA B 1 36 ? -6.291 23.159 22.469 1.00 20.83 36 ALA B O 1
ATOM 1446 N N . TH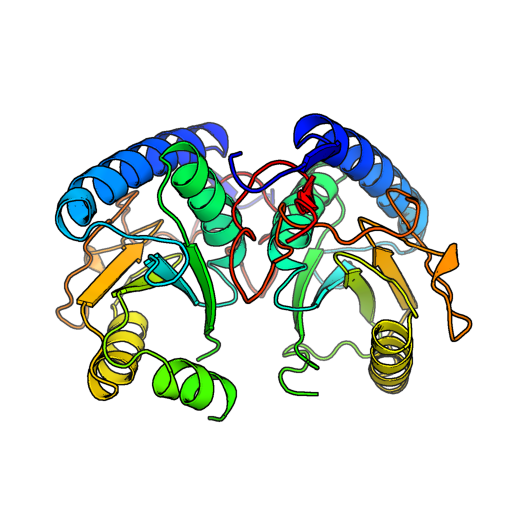R B 1 37 ? -5.222 25.082 21.946 1.00 21.44 37 THR B N 1
ATOM 1447 C CA . THR B 1 37 ? -5.671 25.718 23.191 1.00 19.70 37 THR B CA 1
ATOM 1448 C C . THR B 1 37 ? -7.153 26.091 23.088 1.00 20.18 37 THR B C 1
ATOM 1449 O O . THR B 1 37 ? -7.882 25.959 24.096 1.00 21.95 37 THR B O 1
ATOM 1453 N N . ALA B 1 38 ? -7.590 26.601 21.925 1.00 18.74 38 ALA B N 1
ATOM 1454 C CA . ALA B 1 38 ? -9.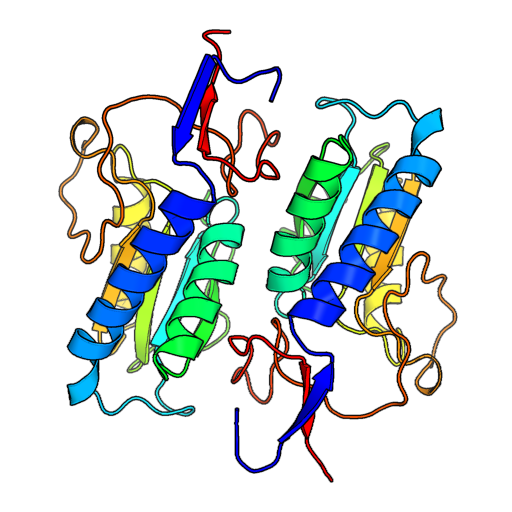008 26.864 21.700 1.00 20.35 38 ALA B CA 1
ATOM 1455 C C . ALA B 1 38 ? -9.840 25.565 21.985 1.00 22.35 38 ALA B C 1
ATOM 1456 O O . ALA B 1 38 ? -10.913 25.580 22.604 1.00 22.62 38 ALA B O 1
ATOM 1458 N N . LYS B 1 39 ? -9.344 24.443 21.499 1.00 23.28 39 LYS B N 1
ATOM 1459 C CA . LYS B 1 39 ? -10.046 23.174 21.685 1.00 26.46 39 LYS B CA 1
ATOM 1460 C C . LYS B 1 39 ? -10.090 22.735 23.156 1.00 25.60 39 LYS B C 1
ATOM 1461 O O . LYS B 1 39 ? -11.111 22.307 23.675 1.00 25.31 39 LYS B O 1
ATOM 1467 N N . CYS B 1 40 ? -8.966 22.880 23.843 1.00 26.34 40 CYS B N 1
ATOM 1468 C CA . CYS B 1 40 ? -8.916 22.661 25.283 1.00 25.96 40 CYS B CA 1
ATOM 1469 C C . CYS B 1 40 ? -9.891 23.637 26.020 1.00 24.87 40 CYS B C 1
ATOM 1470 O O . CYS B 1 40 ? -10.575 23.254 26.962 1.00 23.82 40 CYS B O 1
ATOM 1473 N N . ALA B 1 41 ? -9.983 24.886 25.580 1.00 23.06 41 ALA B N 1
ATOM 1474 C CA . ALA B 1 41 ? -10.833 25.824 26.301 1.00 22.45 41 ALA B CA 1
ATOM 1475 C C . ALA B 1 41 ? -12.279 25.407 26.179 1.00 23.30 41 ALA B C 1
ATOM 1476 O O . ALA B 1 41 ? -13.066 25.576 27.130 1.00 21.48 41 ALA B O 1
ATOM 1478 N N . LYS B 1 42 ? -12.634 24.904 24.989 1.00 22.94 42 LYS B N 1
ATOM 1479 C CA . LYS B 1 42 ? -13.960 24.336 24.774 1.00 25.67 42 LYS B CA 1
ATOM 1480 C C . LYS B 1 42 ? -14.248 23.137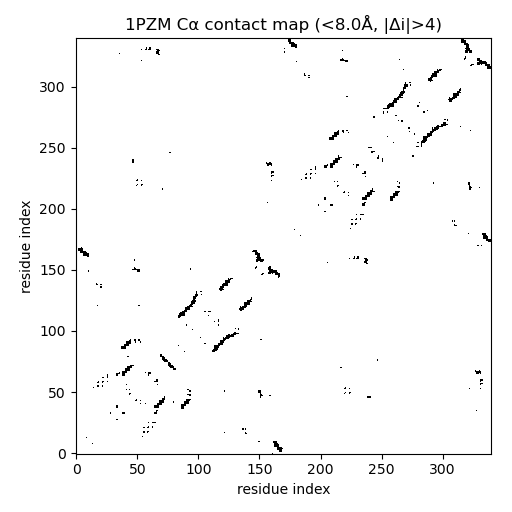 25.743 1.00 24.01 42 LYS B C 1
ATOM 1481 O O . LYS B 1 42 ? -15.324 23.012 26.312 1.00 23.90 42 LYS B O 1
ATOM 1487 N N . LYS B 1 43 ? -13.293 22.247 25.868 1.00 24.06 43 LYS B N 1
ATOM 1488 C CA . LYS B 1 43 ? -13.447 21.090 26.807 1.00 24.10 43 LYS B CA 1
ATOM 1489 C C . LYS B 1 43 ? -13.569 21.549 28.255 1.00 22.42 43 LYS B C 1
ATOM 1490 O O . LYS B 1 43 ? -14.389 21.052 29.050 1.00 22.69 43 LYS B O 1
ATOM 1496 N N . ILE B 1 44 ? -12.733 22.520 28.625 1.00 21.86 44 ILE B N 1
ATOM 1497 C CA . ILE B 1 44 ? -12.857 23.109 29.948 1.00 20.98 44 ILE B CA 1
ATOM 1498 C C . ILE B 1 44 ? -14.255 23.690 30.131 1.00 21.19 44 ILE B C 1
ATOM 1499 O O . ILE B 1 44 ? -14.889 23.449 31.189 1.00 20.74 44 ILE B O 1
ATOM 1504 N N . ALA B 1 45 ? -14.741 24.506 29.178 1.00 20.06 45 ALA B N 1
ATOM 1505 C CA . ALA B 1 45 ? -16.095 25.053 29.347 1.00 21.39 45 ALA B CA 1
ATOM 1506 C C . ALA B 1 45 ? -17.171 23.948 29.549 1.00 22.81 45 ALA B C 1
ATOM 1507 O O . ALA B 1 45 ? -18.055 24.094 30.393 1.00 23.46 45 ALA B O 1
ATOM 1509 N N . ALA B 1 46 ? -17.086 22.841 28.807 1.00 22.31 46 ALA B N 1
ATOM 1510 C CA . ALA B 1 46 ? -18.062 21.772 28.996 1.00 23.43 46 ALA B CA 1
ATOM 1511 C C . ALA B 1 46 ? -17.899 21.101 30.327 1.00 23.64 46 ALA B C 1
ATOM 1512 O O . ALA B 1 46 ? -18.911 20.759 30.985 1.00 23.74 46 ALA B O 1
ATOM 1514 N N . ASP B 1 47 ? -16.637 20.894 30.741 1.00 23.68 47 ASP B N 1
ATOM 1515 C CA . ASP B 1 47 ? -16.375 20.257 32.047 1.00 25.19 47 ASP B CA 1
ATOM 1516 C C . ASP B 1 47 ? -16.896 21.047 33.235 1.00 24.96 47 ASP B C 1
ATOM 1517 O O . ASP B 1 47 ? -17.272 20.472 34.239 1.00 25.09 47 ASP B O 1
ATOM 1522 N N . TYR B 1 48 ? -16.931 22.366 33.121 1.00 23.94 48 TYR B N 1
ATOM 1523 C CA . TYR B 1 48 ? -17.333 23.167 34.261 1.00 23.01 48 TYR B CA 1
ATOM 1524 C C . TYR B 1 48 ? -18.771 23.652 34.165 1.00 23.63 48 TYR B C 1
ATOM 1525 O O . TYR B 1 48 ? -19.237 24.446 35.049 1.00 22.83 48 TYR B O 1
ATOM 1534 N N . LYS B 1 49 ? -19.475 23.226 33.100 1.00 23.61 49 LYS B N 1
ATOM 1535 C CA . LYS B 1 49 ? -20.840 23.704 32.842 1.00 25.20 49 LYS B CA 1
ATOM 1536 C C . LYS B 1 49 ? -21.764 23.501 34.083 1.00 25.90 49 LYS B C 1
ATOM 1537 O O . LYS B 1 49 ? -22.507 24.428 34.483 1.00 25.29 49 LYS B O 1
ATOM 1541 N N . ASP B 1 50 ? -21.689 22.317 34.702 1.00 24.66 50 ASP B N 1
ATOM 1542 C CA . ASP B 1 50 ? -22.589 22.032 35.832 1.00 25.30 50 ASP B CA 1
ATOM 1543 C C . ASP B 1 50 ? -22.207 22.762 37.138 1.00 25.26 50 ASP B C 1
ATOM 1544 O O . ASP B 1 50 ? -22.935 22.661 38.140 1.00 24.40 50 ASP B O 1
ATOM 1549 N N . PHE B 1 51 ? -21.081 23.475 37.112 1.00 25.29 51 PHE B N 1
ATOM 1550 C CA . PHE B 1 51 ? -20.691 24.340 38.253 1.00 26.44 51 PHE B CA 1
ATOM 1551 C C . PHE B 1 51 ? -21.236 25.763 38.124 1.00 25.67 51 PHE B C 1
ATOM 1552 O O . PHE B 1 51 ? -21.070 26.564 39.057 1.00 25.68 51 PHE B O 1
ATOM 1560 N N . HIS B 1 52 ? -21.890 26.072 36.994 1.00 23.84 52 HIS B N 1
ATOM 1561 C CA . HIS B 1 52 ? -22.578 27.343 36.830 1.00 25.57 52 HIS B CA 1
ATOM 1562 C C . HIS B 1 52 ? -21.713 28.531 37.293 1.00 24.35 52 HIS B C 1
ATOM 1563 O O . HIS B 1 52 ? -22.117 29.325 38.133 1.00 23.77 52 HIS B O 1
ATOM 1570 N N . LEU B 1 53 ? -20.504 28.613 36.725 1.00 22.89 53 LEU B N 1
ATOM 1571 C CA . LEU B 1 53 ? -19.545 29.663 37.073 1.00 23.28 53 LEU B CA 1
ATOM 1572 C C . LEU B 1 53 ? -20.101 31.041 36.773 1.00 23.52 53 LEU B C 1
ATOM 1573 O O . LEU B 1 53 ? -20.870 31.172 35.840 1.00 22.96 53 LEU B O 1
ATOM 1578 N N . THR B 1 54 ? -19.767 32.043 37.600 1.00 23.65 54 THR B N 1
ATOM 1579 C CA . THR B 1 54 ? -20.217 33.415 37.343 1.00 24.78 54 THR B CA 1
ATOM 1580 C C . THR B 1 54 ? -19.018 34.267 37.651 1.00 25.08 54 THR B C 1
ATOM 1581 O O . THR B 1 54 ? -18.010 33.755 38.157 1.00 24.51 54 THR B O 1
ATOM 1585 N N . ALA B 1 55 ? -19.157 35.575 37.458 1.00 25.71 55 ALA B N 1
ATOM 1586 C CA . ALA B 1 55 ? -18.090 36.530 37.822 1.00 26.47 55 ALA B CA 1
ATOM 1587 C C . ALA B 1 55 ? -17.692 36.434 39.282 1.00 26.68 55 ALA B C 1
ATOM 1588 O O . ALA B 1 55 ? -16.511 36.495 39.615 1.00 27.75 55 ALA B O 1
ATOM 1590 N N . ASP B 1 56 ? -18.680 36.238 40.142 1.00 26.50 56 ASP B N 1
ATOM 1591 C CA . ASP B 1 56 ? -18.471 36.117 41.582 1.00 26.29 56 ASP B CA 1
ATOM 1592 C C . ASP B 1 56 ? -17.944 34.741 42.058 1.00 24.81 56 ASP B C 1
ATOM 1593 O O . ASP B 1 56 ? -17.362 34.630 43.161 1.00 24.63 56 ASP B O 1
ATOM 1602 N N . ASN B 1 57 ? -18.129 33.740 41.207 1.00 22.14 57 ASN B N 1
ATOM 1603 C CA . ASN B 1 57 ? -17.688 32.384 41.445 1.00 21.21 57 ASN B CA 1
ATOM 1604 C C . ASN B 1 57 ? -17.117 31.827 40.159 1.00 20.49 57 ASN B C 1
ATOM 1605 O O . ASN B 1 57 ? -17.751 31.049 39.448 1.00 21.50 57 ASN B O 1
ATOM 1610 N N . PRO B 1 58 ? -15.936 32.318 39.812 1.00 20.27 58 PRO B N 1
ATOM 1611 C CA . PRO B 1 58 ? -15.357 32.060 38.505 1.00 19.59 58 PRO B CA 1
ATOM 1612 C C . PRO B 1 58 ? -14.338 30.959 38.500 1.00 20.01 58 PRO B C 1
ATOM 1613 O O . PRO B 1 58 ? -14.020 30.416 39.560 1.00 18.60 58 PRO B O 1
ATOM 1617 N N . LEU B 1 59 ? -13.789 30.684 37.318 1.00 19.90 59 LEU B N 1
ATOM 1618 C CA . LEU B 1 59 ? -12.587 29.871 37.264 1.00 19.58 59 LEU B CA 1
ATOM 1619 C C . LEU B 1 59 ? -11.372 30.734 37.551 1.00 19.98 59 LEU B C 1
ATOM 1620 O O . LEU B 1 59 ? -11.079 31.690 36.797 1.00 19.39 59 LEU B O 1
ATOM 1625 N N . TYR B 1 60 ? -10.653 30.379 38.624 1.00 19.54 60 TYR B N 1
ATOM 1626 C CA . TYR B 1 60 ? -9.376 31.029 38.960 1.00 19.91 60 TYR B CA 1
ATOM 1627 C C . TYR B 1 60 ? -8.199 30.352 38.209 1.00 19.50 60 TYR B C 1
ATOM 1628 O O . TYR B 1 60 ? -7.900 29.165 38.433 1.00 20.68 60 TYR B O 1
ATOM 1637 N N . LEU B 1 61 ? -7.509 31.115 37.382 1.00 17.91 61 LEU B N 1
ATOM 1638 C CA . LEU B 1 61 ? -6.300 30.647 36.727 1.00 18.03 61 LEU B CA 1
ATOM 1639 C C . LEU B 1 61 ? -5.099 31.079 37.556 1.00 18.25 61 LEU B C 1
ATOM 1640 O O . LEU B 1 61 ? -4.840 32.284 37.703 1.00 18.48 61 LEU B O 1
ATOM 1645 N N . LEU B 1 62 ? -4.349 30.100 38.040 1.00 17.73 62 LEU B N 1
ATOM 1646 C CA . LEU B 1 62 ? -3.141 30.337 38.822 1.00 19.25 62 LEU B CA 1
ATOM 1647 C C . LEU B 1 62 ? -1.946 30.174 37.847 1.00 18.58 62 LEU B C 1
ATOM 1648 O O . LEU B 1 62 ? -1.444 29.071 37.580 1.00 17.11 62 LEU B O 1
ATOM 1653 N N . CYS B 1 63 ? -1.537 31.295 37.296 1.00 19.08 63 CYS B N 1
ATOM 1654 C CA . CYS B 1 63 ? 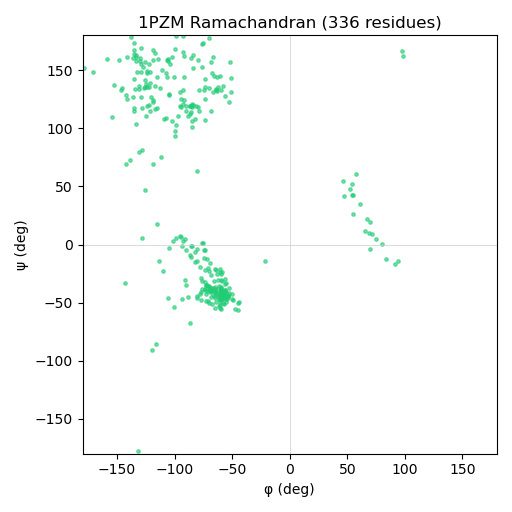-0.409 31.359 36.403 1.00 18.65 63 CYS B CA 1
ATOM 1655 C C . CYS B 1 63 ? 0.898 31.090 37.119 1.00 18.44 63 CYS B C 1
ATOM 1656 O O . CYS B 1 63 ? 1.303 31.914 37.975 1.00 19.08 63 CYS B O 1
ATOM 1659 N N . VAL B 1 64 ? 1.564 29.982 36.775 1.00 18.39 64 VAL B N 1
ATOM 1660 C CA . VAL B 1 64 ? 2.881 29.714 37.374 1.00 19.33 64 VAL B CA 1
ATOM 1661 C C . VAL B 1 64 ? 4.005 30.431 36.583 1.00 20.32 64 VAL B C 1
ATOM 1662 O O . VAL B 1 64 ? 4.349 30.011 35.495 1.00 16.46 64 VAL B O 1
ATOM 1666 N N . LEU B 1 65 ? 4.541 31.501 37.161 1.00 18.79 65 LEU B N 1
ATOM 1667 C CA . LEU B 1 65 ? 5.559 32.335 36.536 1.00 20.80 65 LEU B CA 1
ATOM 1668 C C . LEU B 1 65 ? 6.904 31.667 36.578 1.00 22.03 65 LEU B C 1
ATOM 1669 O O . LEU B 1 65 ? 7.156 30.852 37.487 1.00 22.55 65 LEU B O 1
ATOM 1674 N N . LYS B 1 66 ? 7.788 31.964 35.638 1.00 21.12 66 LYS B N 1
ATOM 1675 C CA . LYS B 1 66 ? 7.568 32.904 34.559 1.00 22.76 66 LYS B CA 1
ATOM 1676 C C . LYS B 1 66 ? 7.017 32.214 33.350 1.00 22.49 66 LYS B C 1
ATOM 1677 O O . LYS B 1 66 ? 6.291 32.823 32.588 1.00 22.77 66 LYS B O 1
ATOM 1683 N N . GLY B 1 67 ? 7.373 30.950 33.164 1.00 21.37 67 GLY B N 1
ATOM 1684 C CA . GLY B 1 67 ? 7.204 30.281 31.894 1.00 23.12 67 GLY B CA 1
ATOM 1685 C C . GLY B 1 67 ? 5.764 30.184 31.373 1.00 23.93 67 GLY B C 1
ATOM 1686 O O . GLY B 1 67 ? 5.548 30.022 30.151 1.00 24.47 67 GLY B O 1
ATOM 1687 N N . SER B 1 68 ? 4.758 30.311 32.236 1.00 21.27 68 SER B N 1
ATOM 1688 C CA . SER B 1 68 ? 3.421 30.098 31.667 1.00 20.76 68 SER B CA 1
ATOM 1689 C C . SER B 1 68 ? 2.723 31.394 31.328 1.00 19.18 68 SER B C 1
ATOM 1690 O O . SER B 1 68 ? 1.553 31.357 30.985 1.00 19.45 68 SER B O 1
ATOM 1693 N N . PHE B 1 69 ? 3.400 32.556 31.466 1.00 17.92 69 PHE B N 1
ATOM 1694 C CA . PHE B 1 69 ? 2.697 33.839 31.310 1.00 17.42 69 PHE B CA 1
ATOM 1695 C C . PHE B 1 69 ? 2.028 34.056 29.915 1.00 17.71 69 PHE B C 1
ATOM 1696 O O . PHE B 1 69 ? 0.953 34.694 29.826 1.00 16.46 69 PHE B O 1
ATOM 1704 N N . ILE B 1 70 ? 2.673 33.577 28.842 1.00 17.53 70 ILE B N 1
ATOM 1705 C CA . ILE B 1 70 ? 2.065 33.824 27.542 1.00 17.90 70 ILE B CA 1
ATOM 1706 C C . ILE B 1 70 ? 0.903 32.853 27.302 1.00 17.93 70 ILE B C 1
ATOM 1707 O O . ILE B 1 70 ? -0.169 33.229 26.782 1.00 18.33 70 ILE B O 1
ATOM 1712 N N . PHE B 1 71 ? 1.140 31.595 27.672 1.00 17.43 71 PHE B N 1
ATOM 1713 C CA . PHE B 1 71 ? 0.100 30.552 27.588 1.00 18.45 71 PHE B CA 1
ATOM 1714 C C . PHE B 1 71 ? -1.122 31.039 28.422 1.00 17.87 71 PHE B C 1
ATOM 1715 O O . PHE B 1 71 ? -2.265 30.976 27.968 1.00 18.84 71 PHE B O 1
ATOM 1723 N N . THR B 1 72 ? -0.886 31.600 29.605 1.00 15.78 72 THR B N 1
ATOM 1724 C CA . THR B 1 72 ? -2.010 32.077 30.394 1.00 15.08 72 THR B CA 1
ATOM 1725 C C . THR B 1 72 ? -2.747 33.251 29.702 1.00 16.88 72 THR B C 1
ATOM 1726 O O . THR B 1 72 ? -3.962 33.295 29.721 1.00 16.92 72 THR B O 1
ATOM 1730 N N . ALA B 1 73 ? -2.023 34.216 29.152 1.00 14.99 73 ALA B N 1
ATOM 1731 C CA . ALA B 1 73 ? -2.653 35.361 28.485 1.00 16.82 73 ALA B CA 1
ATOM 1732 C C . ALA B 1 73 ? -3.520 34.838 27.329 1.00 17.06 73 ALA B C 1
ATOM 1733 O O . ALA B 1 73 ? -4.615 35.367 27.083 1.00 16.22 73 ALA B O 1
ATOM 1735 N N . ASP B 1 74 ? -3.043 33.791 26.638 1.00 15.76 74 ASP B N 1
ATOM 1736 C CA . ASP B 1 74 ? -3.769 33.343 25.451 1.00 18.01 74 ASP B CA 1
ATOM 1737 C C . ASP B 1 74 ? -4.957 32.474 25.861 1.00 18.11 74 ASP B C 1
ATOM 1738 O O . ASP B 1 74 ? -6.060 32.656 25.364 1.00 18.26 74 ASP B O 1
ATOM 1743 N N . LEU B 1 75 ? -4.711 31.536 26.772 1.00 16.99 75 LEU B N 1
ATOM 1744 C CA . LEU B 1 75 ? -5.759 30.624 27.241 1.00 17.78 75 LEU B CA 1
ATOM 1745 C C . LEU B 1 75 ? -6.908 31.425 27.898 1.00 17.03 75 LEU B C 1
ATOM 1746 O O . LEU B 1 75 ? -8.077 31.112 27.644 1.00 16.86 75 LEU B O 1
ATOM 1751 N N . ALA B 1 76 ? -6.573 32.476 28.675 1.00 17.09 76 ALA B N 1
ATOM 1752 C CA . ALA B 1 76 ? -7.603 33.335 29.279 1.00 17.22 76 ALA B CA 1
ATOM 1753 C C . ALA B 1 76 ? -8.574 33.846 28.215 1.00 17.72 76 ALA B C 1
ATOM 1754 O O . ALA B 1 76 ? -9.801 33.839 28.426 1.00 18.52 76 ALA B O 1
ATOM 1756 N N . ARG B 1 77 ? -8.029 34.235 27.059 1.00 15.93 77 ARG B N 1
ATOM 1757 C CA . ARG B 1 77 ? -8.851 34.820 25.990 1.00 16.35 77 ARG B CA 1
ATOM 1758 C C . ARG B 1 77 ? -9.645 33.755 25.259 1.00 17.59 77 ARG B C 1
ATOM 1759 O O . ARG B 1 77 ? -10.723 34.050 24.777 1.00 18.46 77 ARG B O 1
ATOM 1767 N N . PHE B 1 78 ? -9.117 32.531 25.159 1.00 15.68 78 PHE B N 1
ATOM 1768 C CA . PHE B 1 78 ? -9.914 31.432 24.572 1.00 16.08 78 PHE B CA 1
ATOM 1769 C C . PHE B 1 78 ? -11.031 31.063 25.542 1.00 17.53 78 PHE B C 1
ATOM 1770 O O . PHE B 1 78 ? -12.128 30.711 25.112 1.00 17.87 78 PHE B O 1
ATOM 1778 N N . LEU B 1 79 ? -10.745 31.105 26.861 1.00 16.90 79 LEU B N 1
ATOM 1779 C CA . LEU B 1 79 ? -11.813 30.875 27.841 1.00 18.54 79 LEU B CA 1
ATOM 1780 C C . LEU B 1 79 ? -12.940 31.944 27.724 1.00 20.38 79 LEU B C 1
ATOM 1781 O O . LEU B 1 79 ? -14.145 31.597 27.770 1.00 20.03 79 LEU B O 1
ATOM 1786 N N . ALA B 1 80 ? -12.563 33.234 27.588 1.00 19.85 80 ALA B N 1
ATOM 1787 C CA . ALA B 1 80 ? -13.544 34.277 27.297 1.00 20.23 80 ALA B CA 1
ATOM 1788 C C . ALA B 1 80 ? -14.405 33.957 26.034 1.00 20.82 80 ALA B C 1
ATOM 1789 O O . ALA B 1 80 ? -15.612 34.232 26.007 1.00 20.98 80 ALA B O 1
ATOM 1791 N N . ASP B 1 81 ? -13.766 33.475 24.968 1.00 22.02 81 ASP B N 1
ATOM 1792 C CA . ASP B 1 81 ? -14.508 33.068 23.733 1.00 23.53 81 ASP B CA 1
ATOM 1793 C C . ASP B 1 81 ? -15.578 32.040 24.126 1.00 23.81 81 ASP B C 1
ATOM 1794 O O . ASP B 1 81 ? -16.657 31.946 23.499 1.00 24.90 81 ASP B O 1
ATOM 1799 N N . GLU B 1 82 ? -15.271 31.227 25.130 1.00 23.37 82 GLU B N 1
ATOM 1800 C CA . GLU B 1 82 ? -16.230 30.178 25.497 1.00 24.26 82 GLU B CA 1
ATOM 1801 C C . GLU B 1 82 ? -17.246 30.650 26.591 1.00 24.38 82 GLU B C 1
ATOM 1802 O O . GLU B 1 82 ? -18.029 29.837 27.118 1.00 27.47 82 GLU B O 1
ATOM 1808 N N . GLY B 1 83 ? -17.198 31.910 26.972 1.00 23.77 83 GLY B N 1
ATOM 1809 C CA . GLY B 1 83 ? -18.038 32.397 28.069 1.00 24.16 83 GLY B CA 1
ATOM 1810 C C . GLY B 1 83 ? -17.680 31.890 29.469 1.00 24.06 83 GLY B C 1
ATOM 1811 O O . GLY B 1 83 ? -18.493 31.905 30.376 1.00 25.05 83 GLY B O 1
ATOM 1812 N N . VAL B 1 84 ? -16.468 31.395 29.652 1.00 23.39 84 VAL B N 1
ATOM 1813 C CA . VAL B 1 84 ? -16.049 30.954 30.989 1.00 22.53 84 VAL B CA 1
ATOM 1814 C C . VAL B 1 84 ? -15.513 32.208 31.738 1.00 21.36 84 VAL B C 1
ATOM 1815 O O . VAL B 1 84 ? -14.498 32.760 31.343 1.00 20.66 84 VAL B O 1
ATOM 1819 N N . PRO B 1 85 ? -16.181 32.645 32.802 1.00 21.83 85 PRO B N 1
ATOM 1820 C CA . PRO B 1 85 ? -15.691 33.802 33.573 1.00 21.63 85 PRO B CA 1
ATOM 1821 C C . PRO B 1 85 ? -14.406 33.411 34.350 1.00 21.48 85 PRO B C 1
ATOM 1822 O O . PRO B 1 85 ? -14.320 32.282 34.922 1.00 21.17 85 PRO B O 1
ATOM 1826 N N . VAL B 1 86 ? -13.386 34.270 34.311 1.00 21.94 86 VAL B N 1
ATOM 1827 C CA . VAL B 1 86 ? -12.152 33.928 35.038 1.00 22.41 86 VAL B CA 1
ATOM 1828 C C . VAL B 1 86 ? -11.635 35.017 35.938 1.00 22.43 86 VAL B C 1
ATOM 1829 O O . VAL B 1 86 ? -11.999 36.198 35.793 1.00 21.42 86 VAL B O 1
ATOM 1833 N N . LYS B 1 87 ? -10.793 34.626 36.883 1.00 20.92 87 LYS B N 1
ATOM 1834 C CA . LYS B 1 87 ? -10.007 35.595 37.615 1.00 19.89 87 LYS B CA 1
ATOM 1835 C C . LYS B 1 87 ? -8.601 35.047 37.531 1.00 19.92 87 LYS B C 1
ATOM 1836 O O . LYS B 1 87 ? -8.432 33.853 37.277 1.00 18.74 87 LYS B O 1
ATOM 1842 N N . VAL B 1 88 ? -7.606 35.916 37.705 1.00 20.49 88 VAL B N 1
ATOM 1843 C CA . VAL B 1 88 ? -6.211 35.524 37.538 1.00 21.67 88 VAL B CA 1
ATOM 1844 C C . VAL B 1 88 ? -5.343 35.819 38.758 1.00 22.18 88 VAL B C 1
ATOM 1845 O O . VAL B 1 88 ? -5.446 36.903 39.371 1.00 22.23 88 VAL B O 1
ATOM 1849 N N . GLU B 1 89 ? -4.471 34.875 39.091 1.00 21.44 89 GLU B N 1
ATOM 1850 C CA . GLU B 1 89 ? -3.517 35.008 40.216 1.00 22.38 89 GLU B CA 1
ATOM 1851 C C . GLU B 1 89 ? -2.152 34.559 39.679 1.00 22.27 89 GLU B C 1
ATOM 1852 O O . GLU B 1 89 ? -2.052 33.782 38.695 1.00 22.21 89 GLU B O 1
ATOM 1858 N N . PHE B 1 90 ? -1.106 34.988 40.319 1.00 20.68 90 PHE B N 1
ATOM 1859 C CA . PHE B 1 90 ? 0.213 34.658 39.861 1.00 23.47 90 PHE B CA 1
ATOM 1860 C C . PHE B 1 90 ? 1.018 34.012 40.987 1.00 25.96 90 PHE B C 1
ATOM 1861 O O . PHE B 1 90 ? 0.999 34.489 42.123 1.00 25.35 90 PHE B O 1
ATOM 1869 N N . ILE B 1 91 ? 1.713 32.935 40.641 1.00 28.99 91 ILE B N 1
ATOM 1870 C CA . ILE B 1 91 ? 2.480 32.162 41.585 1.00 34.61 91 ILE B CA 1
ATOM 1871 C C . ILE B 1 91 ? 3.872 32.298 41.123 1.00 37.67 91 ILE B C 1
ATOM 1872 O O . ILE B 1 91 ? 4.172 32.102 39.938 1.00 34.58 91 ILE B O 1
ATOM 1877 N N . CYS B 1 92 ? 4.741 32.512 42.097 1.00 43.51 92 CYS B N 1
ATOM 1878 C CA . CYS B 1 92 ? 6.176 32.500 41.900 1.00 49.70 92 CYS B CA 1
ATOM 1879 C C . CYS B 1 92 ? 6.758 31.663 43.027 1.00 52.36 92 CYS B C 1
ATOM 1880 O O . CYS B 1 92 ? 6.789 32.135 44.186 1.00 53.62 92 CYS B O 1
ATOM 1883 N N . ALA B 1 93 ? 7.160 30.419 42.706 1.00 54.91 93 ALA B N 1
ATOM 1884 C CA . ALA B 1 93 ? 7.585 29.410 43.713 1.00 57.05 93 ALA B CA 1
ATOM 1885 C C . ALA B 1 93 ? 9.091 29.125 43.685 1.00 58.81 93 ALA B C 1
ATOM 1886 O O . ALA B 1 93 ? 9.591 28.473 42.749 1.00 60.01 93 ALA B O 1
ATOM 1888 N N . VAL B 1 106 ? 8.238 33.103 50.288 1.00 86.67 106 VAL B N 1
ATOM 1889 C CA . VAL B 1 106 ? 7.122 32.829 51.194 1.00 86.68 106 VAL B CA 1
ATOM 1890 C C . VAL B 1 106 ? 5.840 33.620 50.822 1.00 85.86 106 VAL B C 1
ATOM 1891 O O . VAL B 1 106 ? 4.857 33.027 50.356 1.00 84.96 106 VAL B O 1
ATOM 1895 N N . ARG B 1 107 ? 5.893 34.952 50.969 1.00 85.63 107 ARG B N 1
ATOM 1896 C CA . ARG B 1 107 ? 4.700 35.821 51.086 1.00 84.55 107 ARG B CA 1
ATOM 1897 C C . ARG B 1 107 ? 3.683 35.858 49.921 1.00 82.44 107 ARG B C 1
ATOM 1898 O O . ARG B 1 107 ? 2.482 35.862 50.192 1.00 82.05 107 ARG B O 1
ATOM 1906 N N . MET B 1 108 ? 4.144 35.890 48.660 1.00 80.79 108 MET B N 1
ATOM 1907 C CA . MET B 1 108 ? 3.246 35.886 47.474 1.00 78.25 108 MET B CA 1
ATOM 1908 C C . MET B 1 108 ? 2.552 34.520 47.236 1.00 75.96 108 MET B C 1
ATOM 1909 O O . MET B 1 108 ? 1.399 34.464 46.755 1.00 75.72 108 MET B O 1
ATOM 1914 N N . LEU B 1 109 ? 3.261 33.431 47.545 1.00 73.19 109 LEU B N 1
ATOM 1915 C CA . LEU B 1 109 ? 2.660 32.095 47.530 1.00 69.99 109 LEU B CA 1
ATOM 1916 C C . LEU B 1 109 ? 1.567 32.009 48.627 1.00 68.89 109 LEU B C 1
ATOM 1917 O O . LEU B 1 109 ? 0.402 31.699 48.316 1.00 67.74 109 LEU B O 1
ATOM 1922 N N . LEU B 1 110 ? 1.949 32.321 49.884 1.00 67.31 110 LEU B N 1
ATOM 1923 C CA . LEU B 1 110 ? 1.040 32.364 51.039 1.00 66.09 110 LEU B CA 1
ATOM 1924 C C . LEU B 1 110 ? -0.251 33.136 50.761 1.00 64.22 110 LEU B C 1
ATOM 1925 O O . LEU B 1 110 ? -1.339 32.596 50.926 1.00 63.79 110 LEU B O 1
ATOM 1930 N N . ASP B 1 111 ? -0.119 34.394 50.337 1.00 62.78 111 ASP B N 1
ATOM 1931 C CA . ASP B 1 111 ? -1.260 35.220 49.906 1.00 60.88 111 ASP B CA 1
ATOM 1932 C C . ASP B 1 111 ? -2.235 34.502 48.999 1.00 58.47 111 ASP B C 1
ATOM 1933 O O . ASP B 1 111 ? -3.426 34.436 49.319 1.00 58.78 111 ASP B O 1
ATOM 1938 N N . VAL B 1 112 ? -1.736 33.977 47.878 1.00 55.12 112 VAL B N 1
ATOM 1939 C CA . VAL B 1 112 ? -2.610 33.304 46.931 1.00 52.17 112 VAL B CA 1
ATOM 1940 C C . VAL B 1 112 ? -3.297 32.101 47.599 1.00 51.44 112 VAL B C 1
ATOM 1941 O O . VAL B 1 112 ? -4.511 31.976 47.520 1.00 50.13 112 VAL B O 1
ATOM 1945 N N . ARG B 1 113 ? -2.518 31.255 48.278 1.00 51.41 113 ARG B N 1
ATOM 1946 C CA . ARG B 1 113 ? -3.039 30.098 49.016 1.00 51.48 113 ARG B CA 1
ATOM 1947 C C . ARG B 1 113 ? -4.157 30.497 50.008 1.00 52.88 113 ARG B C 1
ATOM 1948 O O . ARG B 1 113 ? -5.157 29.759 50.167 1.00 54.39 113 ARG B O 1
ATOM 1952 N N . ASP B 1 114 ? -4.012 31.663 50.634 1.00 52.20 114 ASP B N 1
ATOM 1953 C CA . ASP B 1 114 ? -4.928 32.066 51.700 1.00 53.49 114 ASP B CA 1
ATOM 1954 C C . ASP B 1 114 ? -6.297 32.536 51.183 1.00 51.85 114 ASP B C 1
ATOM 1955 O O . ASP B 1 114 ? -7.156 32.966 51.978 1.00 54.16 114 ASP B O 1
ATOM 1960 N N . SER B 1 115 ? -6.511 32.508 49.886 1.00 47.24 115 SER B N 1
ATOM 1961 C CA . SER B 1 115 ? -7.757 33.087 49.408 1.00 45.40 115 SER B CA 1
ATOM 1962 C C . SER B 1 115 ? -8.516 32.102 48.496 1.00 41.83 115 SER B C 1
ATOM 1963 O O . SER B 1 115 ? -9.544 32.458 47.926 1.00 41.01 115 SER B O 1
ATOM 1966 N N . VAL B 1 116 ? -7.997 30.876 48.379 1.00 38.85 116 VAL B N 1
ATOM 1967 C CA . VAL B 1 116 ? -8.524 29.912 47.412 1.00 35.36 116 VAL B CA 1
ATOM 1968 C C . VAL B 1 116 ? -9.585 28.992 48.065 1.00 32.24 116 VAL B C 1
ATOM 1969 O O . VAL B 1 116 ? -10.153 28.154 47.336 1.00 29.78 116 VAL B O 1
ATOM 1973 N N . GLU B 1 117 ? -9.866 29.158 49.376 1.00 28.91 117 GLU B N 1
ATOM 1974 C CA . GLU B 1 117 ? -10.798 28.231 50.091 1.00 27.05 117 GLU B CA 1
ATOM 1975 C C . GLU B 1 117 ? -12.133 28.218 49.351 1.00 24.87 117 GLU B C 1
ATOM 1976 O O . GLU B 1 117 ? -12.693 29.297 49.103 1.00 22.95 117 GLU B O 1
ATOM 1982 N N . ASN B 1 118 ? -12.645 27.031 49.003 1.00 22.96 118 ASN B N 1
ATOM 1983 C CA . ASN B 1 118 ? -13.938 26.947 48.318 1.00 22.90 118 ASN B CA 1
ATOM 1984 C C . ASN B 1 118 ? -14.078 27.768 47.025 1.00 23.05 118 ASN B C 1
ATOM 1985 O O . ASN B 1 118 ? -15.197 28.207 46.681 1.00 23.98 118 ASN B O 1
ATOM 1990 N N . ARG B 1 119 ? -12.945 28.021 46.346 1.00 21.99 119 ARG B N 1
ATOM 1991 C CA . ARG B 1 119 ? -12.913 28.543 44.966 1.00 23.11 119 ARG B CA 1
ATOM 1992 C C . ARG B 1 119 ? -12.549 27.416 44.014 1.00 22.18 119 ARG B C 1
ATOM 1993 O O . ARG B 1 119 ? -11.883 26.410 44.437 1.00 20.64 119 ARG B O 1
ATOM 2001 N N . HIS B 1 120 ? -12.972 27.582 42.762 1.00 20.83 120 HIS B N 1
ATOM 2002 C CA . HIS B 1 120 ? -12.551 26.661 41.694 1.00 21.73 120 HIS B CA 1
ATOM 2003 C C . HIS B 1 120 ? -11.210 27.137 41.107 1.00 21.70 120 HIS B C 1
ATOM 2004 O O . HIS B 1 120 ? -11.161 28.187 40.454 1.00 22.06 120 HIS B O 1
ATOM 2011 N N . ILE B 1 121 ? -10.139 26.369 41.329 1.00 21.54 121 ILE B N 1
ATOM 2012 C CA . ILE B 1 121 ? -8.826 26.840 40.898 1.00 20.74 121 ILE B CA 1
ATOM 2013 C C . ILE B 1 121 ? -8.240 25.939 39.804 1.00 21.37 121 ILE B C 1
ATOM 2014 O O . ILE B 1 121 ? -8.396 24.707 39.825 1.00 20.31 121 ILE B O 1
ATOM 2019 N N . MET B 1 122 ? -7.535 26.561 38.879 1.00 19.38 122 MET B N 1
ATOM 2020 C CA . MET B 1 122 ? -6.825 25.792 37.860 1.00 20.57 122 MET B CA 1
ATOM 2021 C C . MET B 1 122 ? -5.374 26.240 37.806 1.00 20.19 122 MET B C 1
ATOM 2022 O O . MET B 1 122 ? -5.127 27.398 37.531 1.00 19.33 122 MET B O 1
ATOM 2027 N N . LEU B 1 123 ? -4.426 25.339 38.103 1.00 19.68 123 LEU B N 1
ATOM 2028 C CA . LEU B 1 123 ? -3.010 25.656 37.952 1.00 18.52 123 LEU B CA 1
ATOM 2029 C C . LEU B 1 123 ? -2.652 25.642 36.497 1.00 18.13 123 LEU B C 1
ATOM 2030 O O . LEU B 1 123 ? -2.961 24.666 35.812 1.00 17.89 123 LEU B O 1
ATOM 2035 N N . VAL B 1 124 ? -1.944 26.657 36.038 1.00 17.91 124 VAL B N 1
ATOM 2036 C CA . VAL B 1 124 ? -1.581 26.747 34.632 1.00 19.25 124 VAL B CA 1
ATOM 2037 C C . VAL B 1 124 ? -0.057 26.656 34.552 1.00 21.06 124 VAL B C 1
ATOM 2038 O O . VAL B 1 124 ? 0.656 27.539 35.073 1.00 20.50 124 VAL B O 1
ATOM 2042 N N . GLU B 1 125 ? 0.444 25.606 33.889 1.00 20.87 125 GLU B N 1
ATOM 2043 C CA . GLU B 1 125 ? 1.886 25.410 33.797 1.00 22.48 125 GLU B CA 1
ATOM 2044 C C . GLU B 1 125 ? 2.388 25.307 32.388 1.00 19.93 125 GLU B C 1
ATOM 2045 O O . GLU B 1 125 ? 1.691 24.718 31.568 1.00 21.24 125 GLU B O 1
ATOM 2051 N N . ASP B 1 126 ? 3.622 25.747 32.124 1.00 17.70 126 ASP B N 1
ATOM 2052 C CA . ASP B 1 126 ? 4.148 25.589 30.788 1.00 19.67 126 ASP B CA 1
ATOM 2053 C C . ASP B 1 126 ? 4.448 24.114 30.439 1.00 19.08 126 ASP B C 1
ATOM 2054 O O . ASP B 1 126 ? 4.051 23.621 29.349 1.00 20.26 126 ASP B O 1
ATOM 2059 N N . ILE B 1 127 ? 5.179 23.472 31.330 1.00 18.05 127 ILE B N 1
ATOM 2060 C CA . ILE B 1 127 ? 5.729 22.133 31.114 1.00 19.13 127 ILE B CA 1
ATOM 2061 C C . ILE B 1 127 ? 5.772 21.371 32.406 1.00 18.95 127 ILE B C 1
ATOM 2062 O O . ILE B 1 127 ? 6.238 21.924 33.436 1.00 19.66 127 ILE B O 1
ATOM 2067 N N . VAL B 1 128 ? 5.309 20.127 32.368 1.00 17.88 128 VAL B N 1
ATOM 2068 C CA . VAL B 1 128 ? 5.389 19.225 33.502 1.00 17.39 128 VAL B CA 1
ATOM 2069 C C . VAL B 1 128 ? 6.233 18.022 33.064 1.00 19.55 128 VAL B C 1
ATOM 2070 O O . VAL B 1 128 ? 5.917 17.317 32.063 1.00 18.52 128 VAL B O 1
ATOM 2074 N N . ASP B 1 129 ? 7.318 17.808 33.837 1.00 19.12 129 ASP B N 1
ATOM 2075 C CA . ASP B 1 129 ? 8.345 16.839 33.481 1.00 18.87 129 ASP B CA 1
ATOM 2076 C C . ASP B 1 129 ? 8.413 15.784 34.595 1.00 18.76 129 ASP B C 1
ATOM 2077 O O . ASP B 1 129 ? 7.641 14.801 34.592 1.00 18.19 129 ASP B O 1
ATOM 2082 N N . SER B 1 130 ? 9.256 16.006 35.599 1.00 18.18 130 SER B N 1
ATOM 2083 C CA . SER B 1 130 ? 9.265 15.073 36.735 1.00 18.63 130 SER B CA 1
ATOM 2084 C C . SER B 1 130 ? 7.997 15.235 37.565 1.00 18.19 130 SER B C 1
ATOM 2085 O O . SER B 1 130 ? 7.639 14.332 38.296 1.00 18.79 130 SER B O 1
ATOM 2088 N N . ALA B 1 131 ? 7.336 16.390 37.410 1.00 17.69 131 ALA B N 1
ATOM 2089 C CA . ALA B 1 131 ? 6.183 16.789 38.218 1.00 19.15 131 ALA B CA 1
ATOM 2090 C C . ALA B 1 131 ? 6.502 17.095 39.686 1.00 18.70 131 ALA B C 1
ATOM 2091 O O . ALA B 1 131 ? 5.585 17.217 40.486 1.00 18.98 131 ALA B O 1
ATOM 2093 N N . ILE B 1 132 ? 7.766 17.176 40.053 1.00 19.35 132 ILE B N 1
ATOM 2094 C CA . ILE B 1 132 ? 8.105 17.646 41.411 1.00 20.33 132 ILE B CA 1
ATOM 2095 C C . ILE B 1 132 ? 7.500 19.056 41.693 1.00 19.99 132 ILE B C 1
ATOM 2096 O O . ILE B 1 132 ? 6.913 19.336 42.773 1.00 19.37 132 ILE B O 1
ATOM 2101 N N . THR B 1 133 ? 7.682 19.945 40.731 1.00 19.36 133 THR B N 1
ATOM 2102 C CA . THR B 1 133 ? 7.148 21.316 40.848 1.00 21.22 133 THR B CA 1
ATOM 2103 C C . THR B 1 133 ? 5.639 21.354 40.990 1.00 20.73 133 THR B C 1
ATOM 2104 O O . THR B 1 133 ? 5.132 21.990 41.912 1.00 21.81 133 THR B O 1
ATOM 2108 N N . LEU B 1 134 ? 4.943 20.717 40.036 1.00 20.79 134 LEU B N 1
ATOM 2109 C CA . LEU B 1 134 ? 3.494 20.707 40.002 1.00 20.80 134 LEU B CA 1
ATOM 2110 C C . LEU B 1 134 ? 2.974 20.051 41.305 1.00 20.67 134 LEU B C 1
ATOM 2111 O O . LEU B 1 134 ? 2.076 20.598 41.991 1.00 20.88 134 LEU B O 1
ATOM 2116 N N . GLN B 1 135 ? 3.543 18.912 41.680 1.00 20.82 135 GLN B N 1
ATOM 2117 C CA . GLN B 1 135 ? 3.143 18.299 42.955 1.00 21.12 135 GLN B CA 1
ATOM 2118 C C . GLN B 1 135 ? 3.296 19.230 44.143 1.00 21.05 135 GLN B C 1
ATOM 2119 O O . GLN B 1 135 ? 2.412 19.347 44.969 1.00 21.71 135 GLN B O 1
ATOM 2125 N N . TYR B 1 136 ? 4.427 19.897 44.220 1.00 21.30 136 TYR B N 1
ATOM 2126 C CA . TYR B 1 136 ? 4.675 20.826 45.293 1.00 22.36 136 TYR B CA 1
ATOM 2127 C C . TYR B 1 136 ? 3.538 21.923 45.317 1.00 21.29 136 TYR B C 1
ATOM 2128 O O . TYR B 1 136 ? 2.995 22.277 46.389 1.00 19.80 136 TYR B O 1
ATOM 2137 N N . LEU B 1 137 ? 3.194 22.432 44.145 1.00 19.89 137 LEU B N 1
ATOM 2138 C CA . LEU B 1 137 ? 2.216 23.549 44.047 1.00 21.09 137 LEU B CA 1
ATOM 2139 C C . LEU B 1 137 ? 0.776 23.057 44.340 1.00 21.56 137 LEU B C 1
ATOM 2140 O O . LEU B 1 137 ? 0.001 23.732 45.019 1.00 22.06 137 LEU B O 1
ATOM 2145 N N . MET B 1 138 ? 0.470 21.841 43.909 1.00 22.08 138 MET B N 1
ATOM 2146 C CA . MET B 1 138 ? -0.831 21.227 44.140 1.00 23.17 138 MET B CA 1
ATOM 2147 C C . MET B 1 138 ? -1.061 21.010 45.636 1.00 24.87 138 MET B C 1
ATOM 2148 O O . MET B 1 138 ? -2.109 21.403 46.209 1.00 24.73 138 MET B O 1
ATOM 2153 N N . ARG B 1 139 ? -0.065 20.417 46.292 1.00 24.75 139 ARG B N 1
ATOM 2154 C CA . ARG B 1 139 ? -0.233 20.131 47.720 1.00 26.32 139 ARG B CA 1
ATOM 2155 C C . ARG B 1 139 ? -0.375 21.421 48.483 1.00 26.03 139 ARG B C 1
ATOM 2156 O O . ARG B 1 139 ? -1.175 21.518 49.405 1.00 26.31 139 ARG B O 1
ATOM 2164 N N . PHE B 1 140 ? 0.438 22.403 48.117 1.00 26.18 140 PHE B N 1
ATOM 2165 C CA . PHE B 1 140 ? 0.403 23.677 48.784 1.00 28.73 140 PHE B CA 1
ATOM 2166 C C . PHE B 1 140 ? -1.012 24.323 48.652 1.00 29.46 140 PHE B C 1
ATOM 2167 O O . PHE B 1 140 ? -1.562 24.792 49.605 1.00 31.42 140 PHE B O 1
ATOM 2175 N N . MET B 1 141 ? -1.604 24.326 47.467 1.00 27.97 141 MET B N 1
ATOM 2176 C CA . MET B 1 141 ? -2.951 24.867 47.262 1.00 28.32 141 MET B CA 1
ATOM 2177 C C . MET B 1 141 ? -4.012 23.990 47.919 1.00 29.48 141 MET B C 1
ATOM 2178 O O . MET B 1 141 ? -4.917 24.542 48.544 1.00 29.89 141 MET B O 1
ATOM 2183 N N . LEU B 1 142 ? -3.892 22.647 47.837 1.00 28.88 142 LEU B N 1
ATOM 2184 C CA . LEU B 1 142 ? -4.906 21.773 48.433 1.00 30.24 142 LEU B CA 1
ATOM 2185 C C . LEU B 1 142 ? -5.054 21.977 49.937 1.00 32.61 142 LEU B C 1
ATOM 2186 O O . LEU B 1 142 ? -6.128 21.701 50.495 1.00 31.40 142 LEU B O 1
ATOM 2191 N N . ALA B 1 143 ? -3.989 22.460 50.584 1.00 34.56 143 ALA B N 1
ATOM 2192 C CA . ALA B 1 143 ? -3.978 22.621 52.061 1.00 37.70 143 ALA B CA 1
ATOM 2193 C C . ALA B 1 143 ? -4.958 23.739 52.461 1.00 39.10 143 ALA B C 1
ATOM 2194 O O . ALA B 1 143 ? -5.514 23.734 53.559 1.00 41.97 143 ALA B O 1
ATOM 2196 N N . LYS B 1 144 ? -5.163 24.651 51.523 1.00 39.03 144 LYS B N 1
ATOM 2197 C CA . LYS B 1 144 ? -6.125 25.757 51.607 1.00 38.94 144 LYS B CA 1
ATOM 2198 C C . LYS B 1 144 ? -7.612 25.360 51.282 1.00 37.41 144 LYS B C 1
ATOM 2199 O O . LYS B 1 144 ? -8.510 26.206 51.379 1.00 38.42 144 LYS B O 1
ATOM 2201 N N . LYS B 1 145 ? -7.845 24.101 50.897 1.00 33.81 145 LYS B N 1
ATOM 2202 C CA . LYS B 1 145 ? -9.185 23.593 50.651 1.00 31.31 145 LYS B CA 1
ATOM 2203 C C . LYS B 1 145 ? -10.043 24.356 49.575 1.00 28.30 145 LYS B C 1
ATOM 2204 O O . LYS B 1 145 ? -11.142 24.844 49.839 1.00 27.45 145 LYS B O 1
ATOM 2207 N N . PRO B 1 146 ? -9.566 24.392 48.337 1.00 25.89 146 PRO B N 1
ATOM 2208 C CA . PRO B 1 146 ? -10.365 24.982 47.267 1.00 24.53 146 PRO B CA 1
ATOM 2209 C C . PRO B 1 146 ? -11.635 24.111 47.006 1.00 24.29 146 PRO B C 1
ATOM 2210 O O . PRO B 1 146 ? -11.636 22.924 47.364 1.00 22.96 146 PRO B O 1
ATOM 2214 N N . ALA B 1 147 ? -12.675 24.664 46.354 1.00 23.25 147 ALA B N 1
ATOM 2215 C CA . ALA B 1 147 ? -13.854 23.855 45.969 1.00 21.87 147 ALA B CA 1
ATOM 2216 C C . ALA B 1 147 ? -13.373 22.765 44.989 1.00 21.98 147 ALA B C 1
ATOM 2217 O O . ALA B 1 147 ? -13.817 21.628 45.060 1.00 22.33 147 ALA B O 1
ATOM 2219 N N . SER B 1 148 ? -12.443 23.106 44.113 1.00 19.19 148 SER B N 1
ATOM 2220 C CA . SER B 1 148 ? -11.910 22.119 43.186 1.00 19.04 148 SER B CA 1
ATOM 2221 C C . SER B 1 148 ? -10.551 22.638 42.702 1.00 18.73 148 SER B C 1
ATOM 2222 O O . SER B 1 148 ? -10.245 23.848 42.774 1.00 17.48 148 SER B O 1
ATOM 2225 N N . LEU B 1 149 ? -9.739 21.713 42.207 1.00 19.95 149 LEU B N 1
ATOM 2226 C CA . LEU B 1 149 ? -8.432 22.028 41.671 1.00 21.33 149 LEU B CA 1
ATOM 2227 C C . LEU B 1 149 ? -8.202 21.163 40.457 1.00 22.51 149 LEU B C 1
ATOM 2228 O O . LEU B 1 149 ? -8.297 19.891 40.530 1.00 20.21 149 LEU B O 1
ATOM 2233 N N . LYS B 1 150 ? -7.884 21.825 39.348 1.00 20.96 150 LYS B N 1
ATOM 2234 C CA . LYS B 1 150 ? -7.476 21.103 38.160 1.00 21.29 150 LYS B CA 1
ATOM 2235 C C . LYS B 1 150 ? -6.172 21.690 37.639 1.00 20.79 150 LYS B C 1
ATOM 2236 O O . LYS B 1 150 ? -5.734 22.736 38.134 1.00 19.64 150 LYS B O 1
ATOM 2242 N N . THR B 1 151 ? -5.523 21.011 36.677 1.00 19.09 151 THR B N 1
ATOM 2243 C CA . THR B 1 151 ? -4.251 21.525 36.154 1.00 17.94 151 THR B CA 1
ATOM 2244 C C . THR B 1 151 ? -4.355 21.507 34.642 1.00 18.57 151 THR B C 1
ATOM 2245 O O . THR B 1 151 ? -4.871 20.513 34.048 1.00 15.32 151 THR B O 1
ATOM 2249 N N . VAL B 1 152 ? -3.883 22.601 34.007 1.00 16.78 152 VAL B N 1
ATOM 2250 C CA . VAL B 1 152 ? -3.790 22.582 32.571 1.00 17.47 152 VAL B CA 1
ATOM 2251 C C . VAL B 1 152 ? -2.308 22.836 32.277 1.00 19.45 152 VAL B C 1
ATOM 2252 O O . VAL B 1 152 ? -1.689 23.735 32.908 1.00 20.24 152 VAL B O 1
ATOM 2256 N N . VAL B 1 153 ? -1.765 22.111 31.291 1.00 19.43 153 VAL B N 1
ATOM 2257 C CA . VAL B 1 153 ? -0.327 22.079 31.073 1.00 20.18 153 VAL B CA 1
ATOM 2258 C C . VAL B 1 153 ? -0.117 22.203 29.558 1.00 19.72 153 VAL B C 1
ATOM 2259 O O . VAL B 1 153 ? -0.684 21.428 28.796 1.00 20.48 153 VAL B O 1
ATOM 2263 N N . LEU B 1 154 ? 0.695 23.158 29.110 1.00 18.46 154 LEU B N 1
ATOM 2264 C CA . LEU B 1 154 ? 0.893 23.307 27.659 1.00 19.02 154 LEU B CA 1
ATOM 2265 C C . LEU B 1 154 ? 1.663 22.073 27.053 1.00 19.21 154 LEU B C 1
ATOM 2266 O O . LEU B 1 154 ? 1.197 21.439 26.044 1.00 18.89 154 LEU B O 1
ATOM 2271 N N . LEU B 1 155 ? 2.797 21.742 27.683 1.00 17.09 155 LEU B N 1
ATOM 2272 C CA . LEU B 1 155 ? 3.604 20.608 27.204 1.00 18.39 155 LEU B CA 1
ATOM 2273 C C . LEU B 1 155 ? 3.855 19.596 28.304 1.00 17.73 155 LEU B C 1
ATOM 2274 O O . LEU B 1 155 ? 4.540 19.893 29.291 1.00 19.10 155 LEU B O 1
ATOM 2279 N N . ASP B 1 156 ? 3.254 18.431 28.181 1.00 19.06 156 ASP B N 1
ATOM 2280 C CA . ASP B 1 156 ? 3.412 17.369 29.175 1.00 18.31 156 ASP B CA 1
ATOM 2281 C C . ASP B 1 156 ? 4.559 16.488 28.711 1.00 20.14 156 ASP B C 1
ATOM 2282 O O . ASP B 1 156 ? 4.599 16.120 27.540 1.00 19.26 156 ASP B O 1
ATOM 2287 N N . LYS B 1 157 ? 5.493 16.160 29.614 1.00 20.14 157 LYS B N 1
ATOM 2288 C CA . LYS B 1 157 ? 6.598 15.240 29.315 1.00 20.59 157 LYS B CA 1
ATOM 2289 C C . LYS B 1 157 ? 6.455 14.050 30.254 1.00 21.84 157 LYS B C 1
ATOM 2290 O O . LYS B 1 157 ? 7.234 13.884 31.204 1.00 21.55 157 LYS B O 1
ATOM 2296 N N . PRO B 1 158 ? 5.431 13.238 30.055 1.00 21.45 158 PRO B N 1
ATOM 2297 C CA . PRO B 1 158 ? 5.143 12.176 31.012 1.00 20.38 158 PRO B CA 1
ATOM 2298 C C . PRO B 1 158 ? 6.312 11.196 31.190 1.00 21.25 158 PRO B C 1
ATOM 2299 O O . PRO B 1 158 ? 6.391 10.547 32.247 1.00 21.09 158 PRO B O 1
ATOM 2303 N N . SER B 1 159 ? 7.207 11.066 30.212 1.00 20.63 159 SER B N 1
ATOM 2304 C CA . SER B 1 159 ? 8.314 10.119 30.388 1.00 21.96 159 SER B CA 1
ATOM 2305 C C . SER B 1 159 ? 9.331 10.585 31.480 1.00 21.75 159 SER B C 1
ATOM 2306 O O . SER B 1 159 ? 10.168 9.779 31.930 1.00 22.78 159 SER B O 1
ATOM 2309 N N . GLY B 1 160 ? 9.279 11.864 31.867 1.00 21.78 160 GLY B N 1
ATOM 2310 C CA . GLY B 1 160 ? 10.148 12.365 32.931 1.00 21.39 160 GLY B CA 1
ATOM 2311 C C . GLY B 1 160 ? 9.711 12.137 34.363 1.00 21.21 160 GLY B C 1
ATOM 2312 O O . GLY B 1 160 ? 10.486 12.461 35.277 1.00 20.72 160 GLY B O 1
ATOM 2313 N N . ARG B 1 161 ? 8.492 11.617 34.556 1.00 20.58 161 ARG B N 1
ATOM 2314 C CA . ARG B 1 161 ? 7.841 11.575 35.867 1.00 21.16 161 ARG B CA 1
ATOM 2315 C C . ARG B 1 161 ? 8.704 10.969 36.963 1.00 22.57 161 ARG B C 1
ATOM 2316 O O . ARG B 1 161 ? 9.294 9.908 36.762 1.00 23.46 161 ARG B O 1
ATOM 2324 N N . LYS B 1 162 ? 8.789 11.678 38.104 1.00 21.81 162 LYS B N 1
ATOM 2325 C CA . LYS B 1 162 ? 9.392 11.130 39.330 1.00 22.03 162 LYS B CA 1
ATOM 2326 C C . LYS B 1 162 ? 8.322 10.869 40.415 1.00 22.35 162 LYS B C 1
ATOM 2327 O O . LYS B 1 162 ? 8.557 10.076 41.353 1.00 22.62 162 LYS B O 1
ATOM 2333 N N . VAL B 1 163 ? 7.179 11.570 40.313 1.00 21.36 163 VAL B N 1
ATOM 2334 C CA . VAL B 1 163 ? 6.050 11.427 41.228 1.00 22.37 163 VAL B CA 1
ATOM 2335 C C . VAL B 1 163 ? 4.760 11.330 40.418 1.00 24.34 163 VAL B C 1
ATOM 2336 O O . VAL B 1 163 ? 4.750 11.653 39.223 1.00 24.05 163 VAL B O 1
ATOM 2340 N N . ASP B 1 164 ? 3.704 10.849 41.063 1.00 26.09 164 ASP B N 1
ATOM 2341 C CA . ASP B 1 164 ? 2.415 10.603 40.417 1.00 30.08 164 ASP B CA 1
ATOM 2342 C C . ASP B 1 164 ? 1.445 11.770 40.638 1.00 30.89 164 ASP B C 1
ATOM 2343 O O . ASP B 1 164 ? 1.016 11.978 41.761 1.00 33.03 164 ASP B O 1
ATOM 2348 N N . VAL B 1 165 ? 1.123 12.526 39.586 1.00 32.18 165 VAL B N 1
ATOM 2349 C CA . VAL B 1 165 ? 0.115 13.574 39.686 1.00 32.20 165 VAL B CA 1
ATOM 2350 C C . VAL B 1 165 ? -0.895 13.514 38.527 1.00 31.95 165 VAL B C 1
ATOM 2351 O O . VAL B 1 165 ? -0.579 13.133 37.378 1.00 29.18 165 VAL B O 1
ATOM 2355 N N . LEU B 1 166 ? -2.123 13.927 38.843 1.00 31.91 166 LEU B N 1
ATOM 2356 C CA . LEU B 1 166 ? -3.135 14.099 37.795 1.00 31.79 166 LEU B CA 1
ATOM 2357 C C . LEU B 1 166 ? -2.982 15.424 36.993 1.00 28.56 166 LEU B C 1
ATOM 2358 O O . LEU B 1 166 ? -3.068 16.610 37.593 1.00 28.73 166 LEU B O 1
ATOM 2363 N N . VAL B 1 167 ? -2.684 15.261 35.699 1.00 25.64 167 VAL B N 1
ATOM 2364 C CA . VAL B 1 167 ? -2.628 16.438 34.780 1.00 25.56 167 VAL B CA 1
ATOM 2365 C C . VAL B 1 167 ? -3.916 16.417 33.986 1.00 23.65 167 VAL B C 1
ATOM 2366 O O . VAL B 1 167 ? -4.132 15.504 33.177 1.00 23.70 167 VAL B O 1
ATOM 2370 N N . ASP B 1 168 ? -4.819 17.329 34.310 1.00 21.57 168 ASP B N 1
ATOM 2371 C CA . ASP B 1 168 ? -6.169 17.203 33.777 1.00 22.23 168 ASP B CA 1
ATOM 2372 C C . ASP B 1 168 ? -6.275 17.540 32.309 1.00 20.82 168 ASP B C 1
ATOM 2373 O O . ASP B 1 168 ? -7.014 16.885 31.596 1.00 20.63 168 ASP B O 1
ATOM 2378 N N . TYR B 1 169 ? -5.528 18.562 31.890 1.00 19.85 169 TYR B N 1
ATOM 2379 C CA . TYR B 1 169 ? -5.604 19.114 30.525 1.00 19.22 169 TYR B CA 1
ATOM 2380 C C . TYR B 1 169 ? -4.214 19.247 29.955 1.00 20.26 169 TYR B C 1
ATOM 2381 O O . TYR B 1 169 ? -3.619 20.311 29.981 1.00 19.74 169 TYR B O 1
ATOM 2390 N N . PRO B 1 170 ? -3.652 18.130 29.479 1.00 21.83 170 PRO B N 1
ATOM 2391 C CA . PRO B 1 170 ? -2.360 18.186 28.777 1.00 21.51 170 PRO B CA 1
ATOM 2392 C C . PRO B 1 170 ? -2.572 18.577 27.299 1.00 22.49 170 PRO B C 1
ATOM 2393 O O . PRO B 1 170 ? -3.036 17.785 26.518 1.00 23.69 170 PRO B O 1
ATOM 2397 N N . VAL B 1 171 ? -2.201 19.791 26.925 1.00 22.40 171 VAL B N 1
ATOM 2398 C CA . VAL B 1 171 ? -2.538 20.282 25.629 1.00 20.60 171 VAL B CA 1
ATOM 2399 C C . VAL B 1 171 ? -1.713 19.601 24.562 1.00 20.83 171 VAL B C 1
ATOM 2400 O O . VAL B 1 171 ? -2.288 19.205 23.566 1.00 19.06 171 VAL B O 1
ATOM 2404 N N . ILE B 1 172 ? -0.417 19.415 24.815 1.00 19.08 172 ILE B N 1
ATOM 2405 C CA . ILE B 1 172 ? 0.437 18.748 23.861 1.00 18.94 172 ILE B CA 1
ATOM 2406 C C . ILE B 1 172 ? 1.269 17.789 24.679 1.00 19.78 172 ILE B C 1
ATOM 2407 O O . ILE B 1 172 ? 1.678 18.122 25.786 1.00 18.35 172 ILE B O 1
ATOM 2412 N N . THR B 1 173 ? 1.533 16.601 24.135 1.00 20.54 173 THR B N 1
ATOM 2413 C CA . THR B 1 173 ? 2.439 15.649 24.796 1.00 20.24 173 THR B CA 1
ATOM 2414 C C . THR B 1 173 ? 3.744 15.447 23.986 1.00 21.54 173 THR B C 1
ATOM 2415 O O . THR B 1 173 ? 3.681 15.272 22.746 1.00 20.44 173 THR B O 1
ATOM 2419 N N . ILE B 1 174 ? 4.920 15.454 24.653 1.00 20.71 174 ILE B N 1
ATOM 2420 C CA . ILE B 1 174 ? 6.224 15.416 23.911 1.00 21.57 174 ILE B CA 1
ATOM 2421 C C . ILE B 1 174 ? 7.227 14.513 24.662 1.00 21.65 174 ILE B C 1
ATOM 2422 O O . ILE B 1 174 ? 7.012 14.305 25.863 1.00 21.44 174 ILE B O 1
ATOM 2427 N N . PRO B 1 175 ? 8.305 14.044 24.003 1.00 22.12 175 PRO B N 1
ATOM 2428 C CA . PRO B 1 175 ? 9.444 13.443 24.722 1.00 21.50 175 PRO B CA 1
ATOM 2429 C C . PRO B 1 175 ? 10.154 14.592 25.456 1.00 23.31 175 PRO B C 1
ATOM 2430 O O . PRO B 1 175 ? 9.808 15.789 25.308 1.00 19.85 175 PRO B O 1
ATOM 2434 N N . ARG B 1 176 ? 11.179 14.230 26.190 1.00 23.72 176 ARG B N 1
ATOM 2435 C CA . ARG B 1 176 ? 11.877 15.228 27.010 1.00 27.43 176 ARG B CA 1
ATOM 2436 C C . ARG B 1 176 ? 12.885 16.076 26.182 1.00 29.37 176 ARG B C 1
ATOM 2437 O O . ARG B 1 176 ? 14.079 16.036 26.390 1.00 32.75 176 ARG B O 1
ATOM 2445 N N . ALA B 1 177 ? 12.437 16.838 25.229 1.00 31.77 177 ALA B N 1
ATOM 2446 C CA . ALA B 1 177 ? 13.389 17.726 24.575 1.00 32.51 177 ALA B CA 1
ATOM 2447 C C . ALA B 1 177 ? 13.564 19.029 25.377 1.00 31.88 177 ALA B C 1
ATOM 2448 O O . ALA B 1 177 ? 12.740 19.352 26.248 1.00 31.41 177 ALA B O 1
ATOM 2450 N N . PHE B 1 178 ? 14.629 19.786 25.109 1.00 31.16 178 PHE B N 1
ATOM 2451 C CA . PHE B 1 178 ? 14.681 21.109 25.691 1.00 30.32 178 PHE B CA 1
ATOM 2452 C C . PHE B 1 178 ? 13.922 22.163 24.824 1.00 29.67 178 PHE B C 1
ATOM 2453 O O . PHE B 1 178 ? 14.280 22.415 23.647 1.00 29.43 178 PHE B O 1
ATOM 2461 N N . VAL B 1 179 ? 12.881 22.771 25.380 1.00 28.03 179 VAL B N 1
ATOM 2462 C CA . VAL B 1 179 ? 12.104 23.689 24.546 1.00 28.66 179 VAL B CA 1
ATOM 2463 C C . VAL B 1 179 ? 12.241 25.167 24.936 1.00 27.78 179 VAL B C 1
ATOM 2464 O O . VAL B 1 179 ? 12.507 25.488 26.107 1.00 27.41 179 VAL B O 1
ATOM 2468 N N . ILE B 1 180 ? 12.106 26.052 23.935 1.00 26.74 180 ILE B N 1
ATOM 2469 C CA . ILE B 1 180 ? 12.153 27.490 24.145 1.00 26.03 180 ILE B CA 1
ATOM 2470 C C . ILE B 1 180 ? 11.016 28.088 23.347 1.00 25.01 180 ILE B C 1
ATOM 2471 O O . ILE B 1 180 ? 10.430 27.407 22.497 1.00 25.43 180 ILE B O 1
ATOM 2476 N N . GLY B 1 181 ? 10.681 29.343 23.651 1.00 23.77 181 GLY B N 1
ATOM 2477 C CA . GLY B 1 181 ? 9.674 30.108 22.931 1.00 23.25 181 GLY B CA 1
ATOM 2478 C C . GLY B 1 181 ? 8.309 30.079 23.625 1.00 21.92 181 GLY B C 1
ATOM 2479 O O . GLY B 1 181 ? 8.055 29.267 24.553 1.00 20.80 181 GLY B O 1
ATOM 2480 N N . TYR B 1 182 ? 7.419 30.968 23.182 1.00 20.21 182 TYR B N 1
ATOM 2481 C CA . TYR B 1 182 ? 6.053 30.988 23.719 1.00 19.97 182 TYR B CA 1
ATOM 2482 C C . TYR B 1 182 ? 6.075 31.050 25.284 1.00 19.07 182 TYR B C 1
ATOM 2483 O O . TYR B 1 182 ? 5.382 30.304 25.957 1.00 19.32 182 TYR B O 1
ATOM 2492 N N . GLY B 1 183 ? 6.889 31.959 25.829 1.00 19.01 183 GLY B N 1
ATOM 2493 C CA . GLY B 1 183 ? 6.994 32.211 27.276 1.00 19.02 183 GLY B CA 1
ATOM 2494 C C . GLY B 1 183 ? 8.091 31.365 27.951 1.00 20.35 183 GLY B C 1
ATOM 2495 O O . GLY B 1 183 ? 8.508 31.724 29.058 1.00 20.33 183 GLY B O 1
ATOM 2496 N N . MET B 1 184 ? 8.583 30.286 27.283 1.00 20.42 184 MET B N 1
ATOM 2497 C CA . MET B 1 184 ? 9.662 29.445 27.798 1.00 21.34 184 MET B CA 1
ATOM 2498 C C . MET B 1 184 ? 11.070 29.847 27.370 1.00 22.66 184 MET B C 1
ATOM 2499 O O . MET B 1 184 ? 11.304 30.255 26.232 1.00 21.46 184 MET B O 1
ATOM 2504 N N . ASP B 1 185 ? 12.041 29.671 28.266 1.00 23.94 185 ASP B N 1
ATOM 2505 C CA . ASP B 1 185 ? 13.381 30.278 28.049 1.00 26.78 185 ASP B CA 1
ATOM 2506 C C . ASP B 1 185 ? 14.561 29.291 27.937 1.00 27.35 185 ASP B C 1
ATOM 2507 O O . ASP B 1 185 ? 14.443 28.126 28.296 1.00 27.69 185 ASP B O 1
ATOM 2512 N N . PHE B 1 186 ? 15.706 29.809 27.493 1.00 28.36 186 PHE B N 1
ATOM 2513 C CA . PHE B 1 186 ? 16.995 29.231 27.862 1.00 29.01 186 PHE B CA 1
ATOM 2514 C C . PHE B 1 186 ? 17.824 30.361 28.504 1.00 29.92 186 PHE B C 1
ATOM 2515 O O . PHE B 1 186 ? 18.145 31.433 27.850 1.00 27.96 186 PHE B O 1
ATOM 2523 N N . ALA B 1 187 ? 18.193 30.159 29.777 1.00 29.86 187 ALA B N 1
ATOM 2524 C CA . ALA B 1 187 ? 18.983 31.192 30.463 1.00 31.51 187 ALA B CA 1
ATOM 2525 C C . ALA B 1 187 ? 18.232 32.548 30.356 1.00 30.81 187 ALA B C 1
ATOM 2526 O O . ALA B 1 187 ? 18.832 33.609 30.058 1.00 31.96 187 ALA B O 1
ATOM 2528 N N . GLU B 1 188 ? 16.910 32.481 30.561 1.00 29.16 188 GLU B N 1
ATOM 2529 C CA . GLU B 1 188 ? 16.030 33.651 30.492 1.00 27.59 188 GLU B CA 1
ATOM 2530 C C . GLU B 1 188 ? 15.799 34.265 29.096 1.00 27.12 188 GLU B C 1
ATOM 2531 O O . GLU B 1 188 ? 15.021 35.225 28.992 1.00 25.77 188 GLU B O 1
ATOM 2537 N N . SER B 1 189 ? 16.453 33.758 28.052 1.00 26.27 189 SER B N 1
ATOM 2538 C CA . SER B 1 189 ? 16.262 34.316 26.705 1.00 27.24 189 SER B CA 1
ATOM 2539 C C . SER B 1 189 ? 15.183 33.564 26.001 1.00 25.66 189 SER B C 1
ATOM 2540 O O . SER B 1 189 ? 14.818 32.477 26.458 1.00 24.55 189 SER B O 1
ATOM 2543 N N . TYR B 1 190 ? 14.695 34.138 24.894 1.00 24.33 190 TYR B N 1
ATOM 2544 C CA . TYR B 1 190 ? 13.772 33.498 23.963 1.00 24.69 190 TYR B CA 1
ATOM 2545 C C . TYR B 1 190 ? 12.351 33.297 24.425 1.00 22.79 190 TYR B C 1
ATOM 2546 O O . TYR B 1 190 ? 11.604 32.663 23.712 1.00 24.34 190 TYR B O 1
ATOM 2555 N N . ARG B 1 191 ? 11.920 33.839 25.551 1.00 22.14 191 ARG B N 1
ATOM 2556 C CA . ARG B 1 191 ? 10.492 33.717 25.959 1.00 20.74 191 ARG B CA 1
ATOM 2557 C C . ARG B 1 191 ? 9.590 34.434 24.947 1.00 20.84 191 ARG B C 1
ATOM 2558 O O . ARG B 1 191 ? 8.385 34.153 24.835 1.00 19.64 191 ARG B O 1
ATOM 2566 N N . GLU B 1 192 ? 10.175 35.375 24.212 1.00 22.64 192 GLU B N 1
ATOM 2567 C CA . GLU B 1 192 ? 9.397 36.238 23.285 1.00 22.98 192 GLU B CA 1
ATOM 2568 C C . GLU B 1 192 ? 9.072 35.568 21.939 1.00 23.82 192 GLU B C 1
ATOM 2569 O O . GLU B 1 192 ? 8.227 36.063 21.167 1.00 24.46 192 GLU B O 1
ATOM 2575 N N . LEU B 1 193 ? 9.726 34.456 21.621 1.00 23.68 193 LEU B N 1
ATOM 2576 C CA . LEU B 1 193 ? 9.437 33.845 20.329 1.00 24.48 193 LEU B CA 1
ATOM 2577 C C . LEU B 1 193 ? 7.991 33.369 20.214 1.00 23.31 193 LEU B C 1
ATOM 2578 O O . LEU B 1 193 ? 7.396 32.847 21.171 1.00 20.08 193 LEU B O 1
ATOM 2583 N N . ARG B 1 194 ? 7.438 33.510 19.013 1.00 23.36 194 ARG B N 1
ATOM 2584 C CA . ARG B 1 194 ? 6.029 33.134 18.794 1.00 22.55 194 ARG B CA 1
ATOM 2585 C C . ARG B 1 194 ? 5.758 31.634 18.751 1.00 22.50 194 ARG B C 1
ATOM 2586 O O . ARG B 1 194 ? 4.650 31.157 19.133 1.00 21.59 194 ARG B O 1
ATOM 2594 N N . ASP B 1 195 ? 6.739 30.888 18.247 1.00 22.43 195 ASP B N 1
ATOM 2595 C CA . ASP B 1 195 ? 6.613 29.449 18.084 1.00 23.13 195 ASP B CA 1
ATOM 2596 C C . ASP B 1 195 ? 7.385 28.690 19.213 1.00 22.75 195 ASP B C 1
ATOM 2597 O O . ASP B 1 195 ? 8.245 29.252 19.873 1.00 23.33 195 ASP B O 1
ATOM 2602 N N . ILE B 1 196 ? 7.065 27.427 19.415 1.00 23.10 196 ILE B N 1
ATOM 2603 C CA . ILE B 1 196 ? 7.753 26.557 20.390 1.00 21.91 196 ILE B CA 1
ATOM 2604 C C . ILE B 1 196 ? 8.804 25.815 19.568 1.00 23.65 196 ILE B C 1
ATOM 2605 O O . ILE B 1 196 ? 8.490 25.165 18.536 1.00 22.64 196 ILE B O 1
ATOM 2610 N N . CYS B 1 197 ? 10.053 26.026 19.941 1.00 24.38 197 CYS B N 1
ATOM 2611 C CA . CYS B 1 197 ? 11.147 25.376 19.270 1.00 28.02 197 CYS B CA 1
ATOM 2612 C C . CYS B 1 197 ? 11.835 24.425 20.243 1.00 30.12 197 CYS B C 1
ATOM 2613 O O . CYS B 1 197 ? 11.679 24.597 21.465 1.00 29.27 197 CYS B O 1
ATOM 2616 N N . VAL B 1 198 ? 12.579 23.441 19.719 1.00 33.57 198 VAL B N 1
ATOM 2617 C CA . VAL B 1 198 ? 13.483 22.617 20.526 1.00 37.15 198 VAL B CA 1
ATOM 2618 C C . VAL B 1 198 ? 14.921 22.993 20.255 1.00 39.94 198 VAL B C 1
ATOM 2619 O O . VAL B 1 198 ? 15.271 23.296 19.103 1.00 40.65 198 VAL B O 1
ATOM 2623 N N . LEU B 1 199 ? 15.757 22.949 21.298 1.00 42.67 199 LEU B N 1
ATOM 2624 C CA . LEU B 1 199 ? 17.203 23.074 21.127 1.00 47.12 199 LEU B CA 1
ATOM 2625 C C . LEU B 1 199 ? 17.805 21.696 21.055 1.00 51.14 199 LEU B C 1
ATOM 2626 O O . LEU B 1 199 ? 17.484 20.850 21.896 1.00 52.31 199 LEU B O 1
ATOM 2631 N N . LYS B 1 200 ? 18.660 21.449 20.059 1.00 55.84 200 LYS B N 1
ATOM 2632 C CA . LYS B 1 200 ? 19.282 20.114 19.896 1.00 59.58 200 LYS B CA 1
ATOM 2633 C C . LYS B 1 200 ? 20.539 19.974 20.783 1.00 62.07 200 LYS B C 1
ATOM 2634 O O . LYS B 1 200 ? 21.212 21.002 21.087 1.00 63.18 200 LYS B O 1
ATOM 2636 N N . LYS B 1 201 ? 20.825 18.711 21.170 1.00 63.78 201 LYS B N 1
ATOM 2637 C CA . LYS B 1 201 ? 21.853 18.279 22.159 1.00 64.85 201 LYS B CA 1
ATOM 2638 C C . LYS B 1 201 ? 22.970 19.274 22.556 1.00 66.08 201 LYS B C 1
ATOM 2639 O O . LYS B 1 201 ? 23.829 19.655 21.731 1.00 67.48 201 LYS B O 1
#

Radius of gyration: 19.42 Å; Cα contacts (8 Å, |Δi|>4): 734; chains: 2; bounding box: 47×55×37 Å

Sequence (340 aa):
YPMSARTLVTQEQVWAATAKCAKKIAADYKDFHLTADNPLYLLCVLKGSFIFTADLARFLADEGVPVKVEFICASMLLDVRDSVENRHIMLVEDIVDSAITLQYLMRFMLAKKPASLKTVVLLDKPSGRKVDVLVDYPVITIPRAFVIGYGMDFAESYRELRDICVLKKEYPMSARTLVTQEQVWAATAKCAKKIAADYKDFHLTADNPLYLLCVLKGSFIFTADLARFLADEGVPVKVEFICAVRMLLDVRDSVENRHIMLVEDIVDSAITLQYLMRFMLAKKPASLKTVVLLDKPSGRKVDVLVDYPVITIPRAFVIGYGMDFAESYRELRDICVLKK

Secondary structure (DSSP, 8-state):
-TTEEEEEE-HHHHHHHHHHHHHHHHHHHGGGT-BTTB-EEEEEETTTTHHHHHHHHHHHHHTT--EEEEEEB----B--SS--TT-EEEEEEEEESS-HHHHHHHHHHHTT--SEEEEEEEEE-GGG-SS----SEEEEE--S--EEBTTB-BTTB-TT-SSEEEEP--/--TTEEEEE-HHHHHHHHHHHHHHHHHHTGGGT-BTTB-EEEEEETTTTHHHHHHHHHHHHHTT--EEEEEE---HHHHHHHTT-TT-EEEEEEEEESS-HHHHHHHHHHHTT--SEEEEEEEEE-GGG-SS----SEEEEE--S-EEEBTTB-BTTB-TT-SSEEEE--

Foldseek 3Di:
DVQFPDFPFFLVRLLVLLLVLLLVVLVVCVVVPDDLVAAEEEEAEPDQQVLVCVSSVVSNVVSVGDYDYAYQYDVNPGDGPDQQAQHHYEYGEAEDAQCPVVVVVVVVVVVSHHVYYAYAYSEYAVVRHPDDDDHPHHSYYDHDADKAECRRDDVPPRPDHSTIGGGPPD/DDPQKDFDFFLVRLLVLLLVLLLVVCVVCVVVVADLVQFEEEEEEPDQCVLVCVRSVVSNVVSVGHYDYAYDYPPPSLVVVLQPQAQGHYEYEEAEQAQCPVVVVSVVSNVVSHHVYYAYAYAEYQPVRHPDDDDHPHHSYYDHPFAKAECRRDDVPPRPDHSGIIGGDD

Solvent-accessible surface area: 14608 Å² total; per-residue (Å²): 102,110,42,17,60,132,70,46,13,41,18,103,103,0,74,61,30,0,26,148,7,0,117,134,0,22,74,87,9,125,130,94,147,29,74,43,118,42,0,0,6,0,0,0,14,8,48,9,0,0,0,0,0,0,5,0,0,6,30,0,15,79,54,64,9,33,2,25,0,3,7,0,27,44,104,73,62,31,55,22,71,37,85,2,126,44,87,16,0,0,0,0,9,18,42,4,43,24,3,87,82,0,41,107,0,28,163,65,0,98,99,57,43,20,56,23,22,74,0,0,0,0,0,9,15,60,89,12,65,158,43,144,32,109,22,35,20,59,28,33,88,12,94,145,29,112,7,0,0,0,0,8,38,90,71,64,10,37,12,10,7,41,28,0,0,20,31,107,95,102,122,35,103,46,14,163,83,68,21,43,17,103,105,0,73,68,33,0,30,143,8,0,126,112,0,23,75,66,6,107,124,110,138,27,71,40,113,49,0,0,21,0,0,0,13,19,45,10,0,0,0,0,0,0,6,0,0,6,28,0,14,79,51,61,9,31,1,25,0,27,3,0,59,85,140,158,43,14,60,89,10,23,117,66,4,114,105,76,11,0,0,0,0,7,26,42,4,35,32,4,90,80,1,63,119,0,28,171,48,0,82,84,20,77,19,52,27,29,59,0,0,0,0,0,11,17,61,90,8,65,164,41,144,24,124,19,31,8,60,27,30,88,14,104,146,33,103,5,0,0,1,0,5,37,106,72,44,9,48,14,10,9,42,31,0,3,33,41,84,160

InterPro domains:
  IPR000836 Phosphoribosyltransferase domain [PF00156] (48-182)
  IPR000836 Phosphoribosyltransferase domain [cd06223] (40-174)
  IPR005904 Hypoxanthine phosphoribosyl transferase [TIGR01203] (27-198)
  IPR029057 Phosphoribosyltransferase-like [G3DSA:3.40.50.2020] (20-210)
  IPR029057 Phosphoribosyltransferase-like [SSF53271] (22-200)
  IPR050408 Hypoxanthine-guanine phosphoribosyltransferase [PTHR43340] (24-206)

Nearest PDB structures (foldseek):
  1pzm-assembly1_B  TM=1.006E+00  e=2.192E-37  Leishmania tarentolae
  1pzm-assembly1_A  TM=9.659E-01  e=6.347E-32  Leishmania tarentolae
  1p19-assembly3_B  TM=9.493E-01  e=1.037E-22  Trypanosoma cruzi
  3ohp-assembly1_D  TM=8.941E-01  e=6.432E-17  Vibrio cholerae
  4rhx-assembly2_B  TM=8.859E-01  e=5.316E-17  Mycobacterium tuberculosis H37Ra

Organism: Leishmania tarentolae (NCBI:txid5689)

B-factor: mean 32.18, std 14.28, range [14.53, 94.7]

CATH classification: 3.40.50.2020